Protein AF-A0A7C3QST6-F1 (afdb_monomer)

pLDDT: mean 89.55, std 17.47, range [32.0, 98.81]

Mean predicted aligned error: 5.81 Å

Secondary structure (DSSP, 8-state):
--HHHHHHHHHTSSSTT--PPPPHHHHHHHTTSSEEEEE--SHHHHHHHHHHHHTT--EEEE-S-HHHHHHHHTT----SSHHHHHHHHHHHHTTSEEEES-TTTTTTTEEEEEE----EE-TTT--EE-HHHHHHHHHHHHH--TT-EEEE-S---TTIIIIIIHHHHHHHH-PPBTTTBEEEE------TT-HHHHHHT-

Radius of gyration: 16.18 Å; Cα contacts (8 Å, |Δi|>4): 354; chains: 1; bounding box: 37×34×42 Å

Solvent-accessible surface area (backbone atoms only — not comparable to full-atom values): 10978 Å² total; per-residue (Å²): 76,41,55,67,54,51,55,56,56,53,69,67,65,85,78,86,91,62,90,69,71,81,58,66,36,60,56,32,29,77,71,66,76,26,20,38,32,36,38,22,71,47,73,67,30,42,38,52,48,15,50,41,40,75,72,72,34,43,38,35,39,24,30,84,50,58,68,58,41,48,25,55,76,70,69,66,62,83,56,96,40,63,72,40,41,52,35,45,50,50,21,51,70,74,63,36,32,49,69,34,59,58,63,55,83,54,32,89,52,25,31,33,39,38,36,38,41,72,56,51,68,42,85,86,82,67,48,69,48,51,64,56,50,51,57,50,27,45,34,45,11,72,41,58,50,77,56,24,32,39,33,39,29,36,71,68,66,89,56,42,63,72,74,51,44,42,57,38,28,27,70,54,47,73,47,48,76,78,77,38,24,44,72,47,78,56,60,72,82,62,54,95,82,43,38,58,56,44,50,62,54,71

Foldseek 3Di:
DALVVLQLVQVVPDDDPDNDDRQPLVVCQLVQVAAEEEEACPQQSLLVVLLCLVSVGQYEYEYLPPVVLVCLLVLNDDALEPSSSVSSNVCNVVVSYHYDNQLQPRLVRHLEYEYADEWDADPVVRDIDCPSVLVNLLSNLQSPFFSREYEYQYDDDPPCQPPPNQVSNCVNNVDHDPPRYDYYYRHQDADRHCSNVSNGPD

Structure (mmCIF, N/CA/C/O backbone):
data_AF-A0A7C3QST6-F1
#
_entry.id   AF-A0A7C3QST6-F1
#
loop_
_atom_site.group_PDB
_atom_site.id
_atom_site.type_symbol
_atom_site.label_atom_id
_atom_site.label_alt_id
_atom_site.label_comp_id
_atom_site.label_asym_id
_atom_site.label_entity_id
_atom_site.label_seq_id
_atom_site.pdbx_PDB_ins_code
_atom_site.Cartn_x
_atom_site.Cartn_y
_atom_site.Cartn_z
_atom_site.occupancy
_atom_site.B_iso_or_equiv
_atom_site.auth_seq_id
_atom_site.auth_comp_id
_atom_site.auth_asym_id
_atom_site.auth_atom_id
_atom_site.pdbx_PDB_model_num
ATOM 1 N N . MET A 1 1 ? 3.332 -21.712 1.602 1.00 38.25 1 MET A N 1
ATOM 2 C CA . MET A 1 1 ? 1.925 -21.859 2.016 1.00 38.25 1 MET A CA 1
ATOM 3 C C . MET A 1 1 ? 1.187 -20.652 1.453 1.00 38.25 1 MET A C 1
ATOM 5 O O . MET A 1 1 ? 1.407 -19.576 1.961 1.00 38.25 1 MET A O 1
ATOM 9 N N . ASN A 1 2 ? 0.412 -20.782 0.364 1.00 35.84 2 ASN A N 1
ATOM 10 C CA . ASN A 1 2 ? 0.061 -19.630 -0.496 1.00 35.84 2 ASN A CA 1
ATOM 11 C C . ASN A 1 2 ? -0.524 -18.404 0.258 1.00 35.84 2 ASN A C 1
ATOM 13 O O . ASN A 1 2 ? -1.160 -18.557 1.298 1.00 35.84 2 ASN A O 1
ATOM 17 N N . TRP A 1 3 ? -0.380 -17.200 -0.306 1.00 43.16 3 TRP A N 1
ATOM 18 C CA . TRP A 1 3 ? -0.923 -15.928 0.215 1.00 43.16 3 TRP A CA 1
ATOM 19 C C . TRP A 1 3 ? -2.391 -15.994 0.689 1.00 43.16 3 TRP A C 1
ATOM 21 O O . TRP A 1 3 ? -2.764 -15.407 1.704 1.00 43.16 3 TRP A O 1
ATOM 31 N N . MET A 1 4 ? -3.216 -16.798 0.012 1.00 40.28 4 MET A N 1
ATOM 32 C CA . MET A 1 4 ? -4.597 -17.085 0.410 1.00 40.28 4 MET A CA 1
ATOM 33 C C . MET A 1 4 ? -4.642 -17.713 1.810 1.00 40.28 4 MET A C 1
ATOM 35 O O . MET A 1 4 ? -5.404 -17.273 2.655 1.00 40.28 4 MET A O 1
ATOM 39 N N . THR A 1 5 ? -3.759 -18.666 2.102 1.00 45.28 5 THR A N 1
ATOM 40 C CA . THR A 1 5 ? -3.626 -19.315 3.414 1.00 45.28 5 THR A CA 1
ATOM 41 C C . THR A 1 5 ? -3.181 -18.336 4.503 1.00 45.28 5 THR A C 1
ATOM 43 O O . THR A 1 5 ? -3.612 -18.480 5.641 1.00 45.28 5 THR A O 1
ATOM 46 N N . ARG A 1 6 ? -2.378 -17.312 4.180 1.00 52.16 6 ARG A N 1
ATOM 47 C CA . ARG A 1 6 ? -1.983 -16.267 5.142 1.00 52.16 6 ARG A CA 1
ATOM 48 C C . ARG A 1 6 ? -3.143 -15.340 5.497 1.00 52.16 6 ARG A C 1
ATOM 50 O O . ARG A 1 6 ? -3.390 -15.148 6.681 1.00 52.16 6 ARG A O 1
ATOM 57 N N . ILE A 1 7 ? -3.914 -14.866 4.515 1.00 47.53 7 ILE A N 1
ATOM 58 C CA . ILE A 1 7 ? -5.158 -14.119 4.784 1.00 47.53 7 ILE A CA 1
ATOM 59 C C . ILE A 1 7 ? -6.161 -14.996 5.546 1.00 47.53 7 ILE A C 1
ATOM 61 O O . ILE A 1 7 ? -6.730 -14.555 6.540 1.00 47.53 7 ILE A O 1
ATOM 65 N N . TYR A 1 8 ? -6.328 -16.258 5.141 1.00 39.12 8 TYR A N 1
ATOM 66 C CA . TYR A 1 8 ? -7.192 -17.222 5.829 1.00 39.12 8 TYR A CA 1
ATOM 67 C C . TYR A 1 8 ? -6.757 -17.473 7.284 1.00 39.12 8 TYR A C 1
ATOM 69 O O . TYR A 1 8 ? -7.600 -17.483 8.174 1.00 39.12 8 TYR A O 1
ATOM 77 N N . MET A 1 9 ? -5.460 -17.657 7.556 1.00 37.12 9 MET A N 1
ATOM 78 C CA . MET A 1 9 ? -4.950 -17.884 8.915 1.00 37.12 9 MET A CA 1
ATOM 79 C C . MET A 1 9 ? -4.995 -16.622 9.783 1.00 37.12 9 MET A C 1
ATOM 81 O O . MET A 1 9 ? -5.170 -16.732 10.997 1.00 37.12 9 MET A O 1
ATOM 85 N N . PHE A 1 10 ? -4.856 -15.433 9.189 1.00 42.09 10 PHE A N 1
ATOM 86 C CA . PHE A 1 10 ? -4.877 -14.178 9.940 1.00 42.09 10 PHE A CA 1
ATOM 87 C C . PHE A 1 10 ? -6.298 -13.761 10.325 1.00 42.09 10 PHE A C 1
ATOM 89 O O . PHE A 1 10 ? -6.529 -13.359 11.462 1.00 42.09 10 PHE A O 1
ATOM 96 N N . VAL A 1 11 ? -7.279 -13.982 9.442 1.00 36.78 11 VAL A N 1
ATOM 97 C CA . VAL A 1 11 ? -8.704 -13.827 9.777 1.00 36.78 11 VAL A CA 1
ATOM 98 C C . VAL A 1 11 ? -9.119 -14.796 10.901 1.00 36.78 11 VAL A C 1
ATOM 100 O O . VAL A 1 11 ? -10.007 -14.484 11.680 1.00 36.78 11 VAL A O 1
ATOM 103 N N . MET A 1 12 ? -8.444 -15.937 11.084 1.00 32.00 12 MET A N 1
ATOM 104 C CA . MET A 1 12 ? -8.765 -16.882 12.167 1.00 32.00 12 MET A CA 1
ATOM 105 C C . MET A 1 12 ? -8.295 -16.469 13.572 1.00 32.00 12 MET A C 1
ATOM 107 O O . MET A 1 12 ? -8.697 -17.117 14.542 1.00 32.00 12 MET A O 1
ATOM 111 N N . THR A 1 13 ? -7.476 -15.424 13.732 1.00 34.22 13 THR A N 1
ATOM 112 C CA . THR A 1 13 ? -6.887 -15.109 15.042 1.00 34.22 13 THR A CA 1
ATOM 113 C C 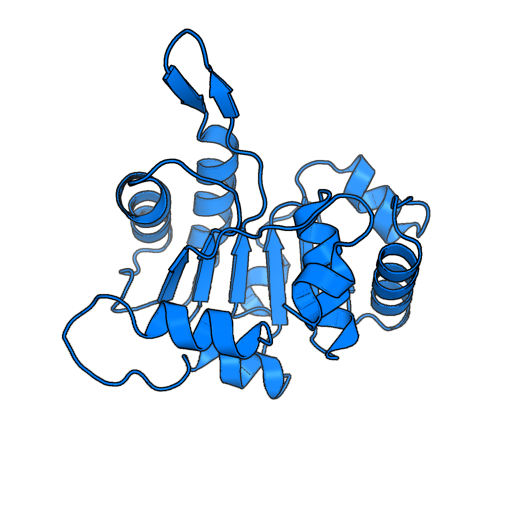. THR A 1 13 ? -7.410 -13.782 15.599 1.00 34.22 13 THR A C 1
ATOM 115 O O . THR A 1 13 ? -6.893 -12.720 15.280 1.00 34.22 13 THR A O 1
ATOM 118 N N . LEU A 1 14 ? -8.384 -13.918 16.515 1.00 39.66 14 LEU A N 1
ATOM 119 C CA . LEU A 1 14 ? -8.848 -12.958 17.536 1.00 39.66 14 LEU A CA 1
ATOM 120 C C . LEU A 1 14 ? -9.900 -11.905 17.141 1.00 39.66 14 LEU A C 1
ATOM 122 O O . LEU A 1 14 ? -9.601 -10.725 17.196 1.00 39.66 14 LEU A O 1
ATOM 126 N N . VAL A 1 15 ? -11.160 -12.329 16.952 1.00 33.88 15 VAL A N 1
ATOM 127 C CA . VAL A 1 15 ? -12.335 -11.801 17.694 1.00 33.88 15 VAL A CA 1
ATOM 128 C C . VAL A 1 15 ? -13.390 -12.932 17.797 1.00 33.88 15 VAL A C 1
ATOM 130 O O . VAL A 1 15 ? -13.898 -13.425 16.797 1.00 33.88 15 VAL A O 1
ATOM 133 N N . SER A 1 16 ? -13.714 -13.379 19.017 1.00 33.09 16 SER A N 1
ATOM 134 C CA . SER A 1 16 ? -14.968 -14.092 19.371 1.00 33.09 16 SER A CA 1
ATOM 135 C C . SER A 1 16 ? -15.245 -15.544 18.913 1.00 33.09 16 SER A C 1
ATOM 137 O O . SER A 1 16 ? -16.398 -15.976 18.938 1.00 33.09 16 SER A O 1
ATOM 139 N N . GLY A 1 17 ? -14.236 -16.362 18.596 1.00 33.12 17 GLY A N 1
ATOM 140 C CA . GLY A 1 17 ? -14.402 -17.832 18.598 1.00 33.12 17 GLY A CA 1
ATOM 141 C C . GLY A 1 17 ? -15.373 -18.415 17.557 1.00 33.12 17 GLY A C 1
ATOM 142 O O . GLY A 1 17 ? -15.848 -19.535 17.729 1.00 33.12 17 GLY A O 1
ATOM 143 N N . HIS A 1 18 ? -15.654 -17.683 16.480 1.00 36.41 18 HIS A N 1
ATOM 144 C CA . HIS A 1 18 ? -16.390 -18.190 15.324 1.00 36.41 18 HIS A CA 1
ATOM 145 C C . HIS A 1 18 ? -15.418 -18.484 14.179 1.00 36.41 18 HIS A C 1
ATOM 147 O O . HIS A 1 18 ? -14.496 -17.714 13.919 1.00 36.41 18 HIS A O 1
ATOM 153 N N . VAL A 1 19 ? -15.628 -19.605 13.484 1.00 39.59 19 VAL A N 1
ATOM 154 C CA . VAL A 1 19 ? -14.953 -19.896 12.213 1.00 39.59 19 VAL A CA 1
ATOM 155 C C . VAL A 1 19 ? -15.406 -18.832 11.215 1.00 39.59 19 VAL A C 1
ATOM 157 O O . VAL A 1 19 ? -16.530 -18.893 10.723 1.00 39.59 19 VAL A O 1
ATOM 160 N N . MET A 1 20 ? -14.570 -17.826 10.956 1.00 47.84 20 MET A N 1
ATOM 161 C CA . MET A 1 20 ? -14.874 -16.824 9.940 1.00 47.84 20 MET A CA 1
ATOM 162 C C . MET A 1 20 ? -14.700 -17.433 8.547 1.00 47.84 20 MET A C 1
ATOM 164 O O . MET A 1 20 ? -13.661 -18.006 8.215 1.00 47.84 20 MET A O 1
ATOM 168 N N . SER A 1 21 ? -15.744 -17.312 7.730 1.00 67.00 21 SER A N 1
ATOM 169 C CA . SER A 1 21 ? -15.656 -17.460 6.282 1.00 67.00 21 SER A CA 1
ATOM 170 C C . SER A 1 21 ? -14.704 -16.411 5.702 1.00 67.00 21 SER A C 1
ATOM 172 O O . SER A 1 21 ? -14.434 -15.387 6.327 1.00 67.00 21 SER A O 1
ATOM 174 N N . VAL A 1 22 ? -14.202 -16.651 4.489 1.00 71.19 22 VAL A N 1
ATOM 175 C CA . VAL A 1 22 ? -13.431 -15.645 3.742 1.00 71.19 22 VAL A CA 1
ATOM 176 C C . VAL A 1 22 ? -14.209 -14.331 3.708 1.00 71.19 22 VAL A C 1
ATOM 178 O O . VAL A 1 22 ? -15.385 -14.380 3.341 1.00 71.19 22 VAL A O 1
ATOM 181 N N . PRO A 1 23 ? -13.592 -13.182 4.042 1.00 80.62 23 PRO A N 1
ATOM 182 C CA . PRO A 1 23 ? -14.268 -11.899 3.933 1.00 80.62 23 PRO A CA 1
ATOM 183 C C . PRO A 1 23 ? -14.798 -11.674 2.513 1.00 80.62 23 PRO A C 1
ATOM 185 O O . PRO A 1 23 ? -14.066 -11.840 1.532 1.00 80.62 23 PRO A O 1
ATOM 188 N N . ASP A 1 24 ? -16.052 -11.245 2.404 1.00 89.00 24 ASP A N 1
ATOM 189 C CA . ASP A 1 24 ? -16.721 -10.910 1.144 1.00 89.00 24 ASP A CA 1
ATOM 190 C C . ASP A 1 24 ? -15.882 -10.066 0.162 1.00 89.00 24 ASP A C 1
ATOM 192 O O . ASP A 1 24 ? -15.861 -10.413 -1.027 1.00 89.00 24 ASP A O 1
ATOM 196 N N . PRO A 1 25 ? -15.147 -9.007 0.578 1.00 91.81 25 PRO A N 1
ATOM 197 C CA . PRO A 1 25 ? -14.318 -8.237 -0.352 1.00 91.81 25 PRO A CA 1
ATOM 198 C C . PRO A 1 25 ? -13.241 -9.080 -1.047 1.00 91.81 25 PRO A C 1
ATOM 200 O O . PRO A 1 25 ? -12.965 -8.872 -2.228 1.00 91.81 25 PRO A O 1
ATOM 203 N N . VAL A 1 26 ? -12.677 -10.086 -0.373 1.00 91.19 26 VAL A N 1
ATOM 204 C CA . VAL A 1 26 ? -11.678 -10.981 -0.979 1.00 91.19 26 VAL A CA 1
ATOM 205 C C . VAL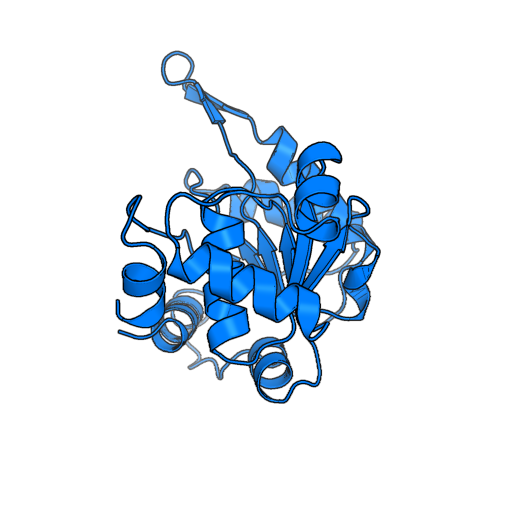 A 1 26 ? -12.322 -11.818 -2.085 1.00 91.19 26 VAL A C 1
ATOM 207 O O . VAL A 1 26 ? -11.771 -11.928 -3.180 1.00 91.19 26 VAL A O 1
ATOM 210 N N . ILE A 1 27 ? -13.523 -12.353 -1.849 1.00 91.94 27 ILE A N 1
ATOM 211 C CA . ILE A 1 27 ? -14.270 -13.120 -2.858 1.00 91.94 27 ILE A CA 1
ATOM 212 C C . ILE A 1 27 ? -14.577 -12.242 -4.082 1.00 91.94 27 ILE A C 1
ATOM 214 O O . ILE A 1 27 ? -14.390 -12.686 -5.218 1.00 91.94 27 ILE A O 1
ATOM 218 N N . LYS A 1 28 ? -15.006 -10.991 -3.866 1.00 93.81 28 LYS A N 1
ATOM 219 C CA . LYS A 1 28 ? -15.303 -10.026 -4.939 1.00 93.81 28 LYS A CA 1
ATOM 220 C C . LYS A 1 28 ? -14.082 -9.722 -5.807 1.00 93.81 28 LYS A C 1
ATOM 222 O O . LYS A 1 28 ? -14.217 -9.669 -7.031 1.00 93.81 28 LYS A O 1
ATOM 227 N N . VAL A 1 29 ? -12.895 -9.587 -5.206 1.00 94.88 29 VAL A N 1
ATOM 228 C CA . VAL A 1 29 ? -11.636 -9.400 -5.948 1.00 94.88 29 VAL A CA 1
ATOM 229 C C . VAL A 1 29 ? -11.367 -10.573 -6.893 1.00 94.88 29 VAL A C 1
ATOM 231 O O . VAL A 1 29 ? -11.103 -10.360 -8.075 1.00 94.88 29 VAL A O 1
ATOM 234 N N . PHE A 1 30 ? -11.495 -11.816 -6.419 1.00 91.38 30 PHE A N 1
ATOM 235 C CA . PHE A 1 30 ? -11.252 -13.003 -7.253 1.00 91.38 30 PHE A CA 1
ATOM 236 C C . PHE A 1 30 ? -12.311 -13.226 -8.339 1.00 91.38 30 PHE A C 1
ATOM 238 O O . PHE A 1 30 ? -12.008 -13.816 -9.375 1.00 91.38 30 PHE A O 1
ATOM 245 N N . LYS A 1 31 ? -13.539 -12.739 -8.136 1.00 93.31 31 LYS A N 1
ATOM 246 C CA . LYS A 1 31 ? -14.585 -12.720 -9.172 1.00 93.31 31 LYS A CA 1
ATOM 247 C C . LYS A 1 31 ? -14.423 -11.575 -10.180 1.00 93.31 31 LYS A C 1
ATOM 249 O O . LYS A 1 31 ? -15.154 -11.534 -11.165 1.00 93.31 31 LYS A O 1
ATOM 254 N N . GLY A 1 32 ? -13.490 -10.649 -9.946 1.00 91.69 32 GLY A N 1
ATOM 255 C CA . GLY A 1 32 ? -13.299 -9.459 -10.776 1.00 91.69 32 GLY A CA 1
ATOM 256 C C . GLY A 1 32 ? -14.379 -8.387 -10.594 1.00 91.69 32 GLY A C 1
ATOM 257 O O . GLY A 1 32 ? -14.480 -7.482 -11.420 1.00 91.69 32 GLY A O 1
ATOM 258 N N . GLU A 1 33 ? -15.180 -8.474 -9.528 1.00 95.12 33 GLU A N 1
ATOM 259 C CA . GLU A 1 33 ? -16.249 -7.518 -9.203 1.00 95.12 33 GLU A CA 1
ATOM 260 C C . GLU A 1 33 ? -15.693 -6.233 -8.562 1.00 95.12 33 GLU A C 1
ATOM 262 O O . GLU A 1 33 ? -16.309 -5.173 -8.654 1.00 95.12 33 GLU A O 1
ATOM 267 N N . CYS A 1 34 ? -14.516 -6.312 -7.932 1.00 95.12 34 CYS A N 1
ATOM 268 C CA . CYS A 1 34 ? -13.781 -5.170 -7.392 1.00 95.12 34 CYS A CA 1
ATOM 269 C C . CYS A 1 34 ? -12.260 -5.383 -7.559 1.00 95.12 34 CYS A C 1
ATOM 271 O O . CYS A 1 34 ? -11.804 -6.497 -7.814 1.00 95.12 34 CYS A O 1
ATOM 273 N N . GLY A 1 35 ? -11.465 -4.318 -7.444 1.00 97.94 35 GLY A N 1
ATOM 274 C CA . GLY A 1 35 ? -10.000 -4.384 -7.484 1.00 97.94 35 GLY A CA 1
ATOM 275 C C . GLY A 1 35 ? -9.316 -4.309 -6.116 1.00 97.94 35 GLY A C 1
ATOM 276 O O . GLY A 1 35 ? -9.955 -4.153 -5.073 1.00 97.94 35 GLY A O 1
ATOM 277 N N . VAL A 1 36 ? -7.985 -4.353 -6.159 1.00 98.69 36 VAL A N 1
ATOM 278 C CA . VAL A 1 36 ? -7.092 -4.077 -5.024 1.00 98.69 36 VAL A CA 1
ATOM 279 C C . VAL A 1 36 ? -6.462 -2.697 -5.211 1.00 98.69 36 VAL A C 1
ATOM 281 O O . VAL A 1 36 ? -5.977 -2.398 -6.299 1.00 98.69 36 VAL A O 1
ATOM 284 N N . LEU A 1 37 ? -6.452 -1.855 -4.179 1.00 98.75 37 LEU A N 1
ATOM 285 C CA . LEU A 1 37 ? -5.826 -0.530 -4.193 1.00 98.75 37 LEU A CA 1
ATOM 286 C C . LEU A 1 37 ? -4.627 -0.507 -3.246 1.00 98.75 37 LEU A C 1
ATOM 288 O O . LEU A 1 37 ? -4.793 -0.617 -2.035 1.00 98.75 37 LEU A O 1
ATOM 292 N N . VAL A 1 38 ? -3.427 -0.370 -3.803 1.00 98.81 38 VAL A N 1
ATOM 293 C CA . VAL A 1 38 ? -2.156 -0.379 -3.070 1.00 98.81 38 VAL A CA 1
ATOM 294 C C . VAL A 1 38 ? -1.676 1.054 -2.840 1.00 98.81 38 VAL A C 1
ATOM 296 O O . VAL A 1 38 ? -1.405 1.784 -3.794 1.00 98.81 38 VAL A O 1
ATOM 299 N N . TYR A 1 39 ? -1.536 1.447 -1.576 1.00 98.69 39 TYR A N 1
ATOM 300 C CA . TYR A 1 39 ? -1.011 2.738 -1.141 1.00 98.69 39 TYR A CA 1
ATOM 301 C C . TYR A 1 39 ? 0.473 2.618 -0.776 1.00 98.69 39 TYR A C 1
ATOM 303 O O . TYR A 1 39 ? 0.836 2.040 0.248 1.00 98.69 39 TYR A O 1
ATOM 311 N N . GLY A 1 40 ? 1.328 3.217 -1.603 1.00 98.12 40 GLY A N 1
ATOM 312 C CA . GLY A 1 40 ? 2.785 3.198 -1.494 1.00 98.12 40 GLY A CA 1
ATOM 313 C C . GLY A 1 40 ? 3.418 2.264 -2.522 1.00 98.12 40 GLY A C 1
ATOM 314 O O . GLY A 1 40 ? 3.578 1.074 -2.275 1.00 98.12 40 GLY A O 1
ATOM 315 N N . LEU A 1 41 ? 3.873 2.809 -3.651 1.00 97.81 41 LEU A N 1
ATOM 316 C CA . LEU A 1 41 ? 4.481 2.070 -4.767 1.00 97.81 41 LEU A CA 1
ATOM 317 C C . LEU A 1 41 ? 6.009 2.014 -4.628 1.00 97.81 41 LEU A C 1
ATOM 319 O O . LEU A 1 41 ? 6.769 2.337 -5.542 1.00 97.81 41 LEU A O 1
ATOM 323 N N . GLY A 1 42 ? 6.458 1.659 -3.422 1.00 95.56 42 GLY A N 1
ATOM 324 C CA . GLY A 1 42 ? 7.851 1.332 -3.130 1.00 95.56 42 GLY A CA 1
ATOM 325 C C . GLY A 1 42 ? 8.184 -0.116 -3.490 1.00 95.56 42 GLY A C 1
ATOM 326 O O . GLY A 1 42 ? 7.479 -0.758 -4.263 1.00 95.56 42 GLY A O 1
ATOM 327 N N . TYR A 1 43 ? 9.247 -0.646 -2.885 1.00 95.88 43 TYR A N 1
ATOM 328 C CA . TYR A 1 43 ? 9.683 -2.024 -3.117 1.00 95.88 43 TYR A CA 1
ATOM 329 C C . TYR A 1 43 ? 8.576 -3.054 -2.812 1.00 95.88 43 TYR A C 1
ATOM 331 O O . TYR A 1 43 ? 8.156 -3.784 -3.704 1.00 95.88 43 TYR A O 1
ATOM 339 N N . VAL A 1 44 ? 8.041 -3.045 -1.584 1.00 96.19 44 VAL A N 1
ATOM 340 C CA . VAL A 1 44 ? 6.986 -3.983 -1.150 1.00 96.19 44 VAL A CA 1
ATOM 341 C C . VAL A 1 44 ? 5.699 -3.798 -1.955 1.00 96.19 44 VAL A C 1
ATOM 343 O O . VAL A 1 44 ? 5.150 -4.767 -2.470 1.00 96.19 44 VAL A O 1
ATOM 346 N N . GLY A 1 45 ? 5.239 -2.555 -2.124 1.00 97.69 45 GLY A N 1
ATOM 347 C CA . GLY A 1 45 ? 3.994 -2.282 -2.843 1.00 97.69 45 GLY A CA 1
ATOM 348 C C . GLY A 1 45 ? 4.030 -2.703 -4.312 1.00 97.69 45 GLY A C 1
ATOM 349 O O . GLY A 1 45 ? 3.049 -3.252 -4.811 1.00 97.69 45 GLY A O 1
ATOM 350 N N . LEU A 1 46 ? 5.158 -2.509 -5.010 1.00 97.94 46 LEU A N 1
ATOM 351 C CA . LEU A 1 46 ? 5.311 -2.980 -6.391 1.00 97.94 46 LEU A CA 1
ATOM 352 C C . LEU A 1 46 ? 5.445 -4.506 -6.478 1.00 97.94 46 LEU A C 1
ATOM 354 O O . LEU A 1 46 ? 4.889 -5.093 -7.405 1.00 97.94 46 LEU A O 1
ATOM 358 N N . ALA A 1 47 ? 6.105 -5.155 -5.514 1.00 97.56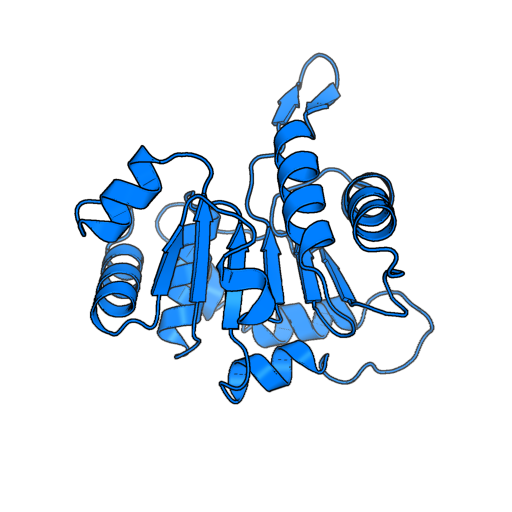 47 ALA A N 1
ATOM 359 C CA . ALA A 1 47 ? 6.168 -6.616 -5.449 1.00 97.56 47 ALA A CA 1
ATOM 360 C C . ALA A 1 47 ? 4.776 -7.245 -5.240 1.00 97.56 47 ALA A C 1
ATOM 362 O O . ALA A 1 47 ? 4.383 -8.135 -5.996 1.00 97.56 47 ALA A O 1
ATOM 363 N N . LEU A 1 48 ? 3.983 -6.724 -4.294 1.00 97.62 48 LEU A N 1
ATOM 364 C CA . LEU A 1 48 ? 2.590 -7.147 -4.089 1.00 97.62 48 LEU A CA 1
ATOM 365 C C . LEU A 1 48 ? 1.724 -6.861 -5.320 1.00 97.62 48 LEU A C 1
ATOM 367 O O . LEU A 1 48 ? 0.966 -7.723 -5.760 1.00 97.62 48 LEU A O 1
ATOM 371 N N . THR A 1 49 ? 1.879 -5.682 -5.930 1.00 98.38 49 THR A N 1
ATOM 372 C CA . THR A 1 49 ? 1.188 -5.328 -7.180 1.00 98.38 49 THR A CA 1
ATOM 373 C C . THR A 1 49 ? 1.479 -6.352 -8.277 1.00 98.38 49 THR A C 1
ATOM 375 O O . THR A 1 49 ? 0.552 -6.843 -8.919 1.00 98.38 49 THR A O 1
ATOM 378 N N . ALA A 1 50 ? 2.746 -6.727 -8.471 1.00 98.12 50 ALA A N 1
ATOM 379 C CA . ALA A 1 50 ? 3.132 -7.752 -9.434 1.00 98.12 50 ALA A CA 1
ATOM 380 C C . ALA A 1 50 ? 2.510 -9.119 -9.114 1.00 98.12 50 ALA A C 1
ATOM 382 O O . ALA A 1 50 ? 1.995 -9.770 -10.026 1.00 98.12 50 ALA A O 1
ATOM 383 N N . ALA A 1 51 ? 2.506 -9.539 -7.846 1.00 97.19 51 ALA A N 1
ATOM 384 C CA . ALA A 1 51 ? 1.889 -10.796 -7.425 1.00 97.19 51 ALA A CA 1
ATOM 385 C C . ALA A 1 51 ? 0.377 -10.815 -7.722 1.00 97.19 51 ALA A C 1
ATOM 387 O O . ALA A 1 51 ? -0.133 -11.769 -8.313 1.00 97.19 51 ALA A O 1
ATOM 388 N N . TYR A 1 52 ? -0.342 -9.734 -7.406 1.00 97.69 52 TYR A N 1
ATOM 389 C CA . TYR A 1 52 ? -1.771 -9.601 -7.709 1.00 97.69 52 TYR A CA 1
ATOM 390 C C . TYR A 1 52 ? -2.054 -9.652 -9.213 1.00 97.69 52 TYR A C 1
ATOM 392 O O . TYR A 1 52 ? -2.933 -10.398 -9.652 1.00 97.69 52 TYR A O 1
ATOM 400 N N . LEU A 1 53 ? -1.268 -8.936 -10.020 1.00 97.94 53 LEU A N 1
ATOM 401 C CA . LEU A 1 53 ? -1.392 -8.958 -11.479 1.00 97.94 53 LEU A CA 1
ATOM 402 C C . LEU A 1 53 ? -1.125 -10.355 -12.055 1.00 97.94 53 LEU A C 1
ATOM 404 O O . LEU A 1 53 ? -1.832 -10.804 -12.955 1.00 97.94 53 LEU A O 1
ATOM 408 N N . ARG A 1 54 ? -0.143 -11.087 -11.516 1.00 96.25 54 ARG A N 1
ATOM 409 C CA . ARG A 1 54 ? 0.161 -12.471 -11.923 1.00 96.25 54 ARG A CA 1
ATOM 410 C C . ARG A 1 54 ? -0.943 -13.463 -11.556 1.00 96.25 54 ARG A C 1
ATOM 412 O O . ARG A 1 54 ? -1.051 -14.504 -12.200 1.00 96.25 54 ARG A O 1
ATOM 419 N N . LYS A 1 55 ? -1.796 -13.130 -10.583 1.00 95.19 55 LYS A N 1
ATOM 420 C CA . LYS A 1 55 ? -3.034 -13.863 -10.267 1.00 95.19 55 LYS A CA 1
ATOM 421 C C . LYS A 1 55 ? -4.252 -13.398 -11.073 1.00 95.19 55 LYS A C 1
ATOM 423 O O . LYS A 1 55 ? -5.343 -13.909 -10.849 1.00 95.19 55 LYS A O 1
ATOM 428 N N . GLY A 1 56 ? -4.077 -12.472 -12.018 1.00 95.62 56 GLY A N 1
ATOM 429 C CA . GLY A 1 56 ? -5.152 -11.955 -12.868 1.00 95.62 56 GLY A CA 1
ATOM 430 C C . GLY A 1 56 ? -6.050 -10.926 -12.179 1.00 95.62 56 GLY A C 1
ATOM 431 O O . GLY A 1 56 ? -7.140 -10.642 -12.672 1.00 95.62 56 GLY A O 1
ATOM 432 N N . LEU A 1 57 ? -5.619 -10.369 -11.044 1.00 97.25 57 LEU A N 1
ATOM 433 C CA . LEU A 1 57 ? -6.401 -9.390 -10.295 1.00 97.25 57 LEU A CA 1
ATOM 434 C C . LEU A 1 57 ? -6.226 -7.991 -10.887 1.00 97.25 57 LEU A C 1
ATOM 436 O O . LEU A 1 57 ? -5.144 -7.616 -11.341 1.00 97.25 57 LEU A O 1
ATOM 440 N N . ARG A 1 58 ? -7.296 -7.192 -10.844 1.00 98.50 58 ARG A N 1
ATOM 441 C CA . ARG A 1 58 ? -7.238 -5.771 -11.198 1.00 98.50 58 ARG A CA 1
ATOM 442 C C . ARG A 1 58 ? -6.646 -4.982 -10.034 1.00 98.50 58 ARG A C 1
ATOM 444 O O . ARG A 1 58 ? -7.166 -5.048 -8.919 1.00 98.50 58 ARG A O 1
ATOM 451 N N . VAL A 1 59 ? -5.597 -4.215 -10.307 1.00 98.75 59 VAL A N 1
ATOM 452 C CA . VAL A 1 59 ? -4.854 -3.456 -9.301 1.00 98.75 59 VAL A CA 1
ATOM 453 C C . VAL A 1 59 ? -4.873 -1.969 -9.627 1.00 98.75 59 VAL A C 1
ATOM 455 O O . VAL A 1 59 ? -4.790 -1.537 -10.776 1.00 98.75 59 VAL A O 1
ATOM 458 N N . TYR A 1 60 ? -4.960 -1.171 -8.581 1.00 98.75 60 TYR A N 1
ATOM 459 C CA . TYR A 1 60 ? -4.825 0.268 -8.611 1.00 98.75 60 TYR A CA 1
ATOM 460 C C . TYR A 1 60 ? -3.697 0.656 -7.659 1.00 98.75 60 TYR A C 1
ATOM 462 O O . TYR A 1 60 ? -3.564 0.072 -6.586 1.00 98.75 60 TYR A O 1
ATOM 470 N N . GLY A 1 61 ? -2.867 1.615 -8.047 1.00 98.50 61 GLY A N 1
ATOM 471 C CA . GLY A 1 61 ? -1.718 2.049 -7.262 1.00 98.50 61 GLY A CA 1
ATOM 472 C C . GLY A 1 61 ? -1.777 3.532 -6.935 1.00 98.50 61 GLY A C 1
ATOM 473 O O . GLY A 1 61 ? -2.085 4.347 -7.802 1.00 98.50 61 GLY A O 1
ATOM 474 N N . VAL A 1 62 ? -1.433 3.887 -5.702 1.00 98.69 62 VAL A N 1
ATOM 475 C CA . VAL A 1 62 ? -1.325 5.274 -5.242 1.00 98.69 62 VAL A CA 1
ATOM 476 C C . VAL A 1 62 ? 0.063 5.496 -4.661 1.00 98.69 62 VAL A C 1
ATOM 478 O O . VAL A 1 62 ? 0.507 4.744 -3.796 1.00 98.69 62 VAL A O 1
ATOM 481 N N . ASP A 1 63 ? 0.750 6.550 -5.089 1.00 98.38 63 ASP A N 1
ATOM 482 C CA . ASP A 1 63 ? 1.970 7.028 -4.430 1.00 98.38 63 ASP A CA 1
ATOM 483 C C . ASP A 1 63 ? 2.014 8.555 -4.479 1.00 98.38 63 ASP A C 1
ATOM 485 O O . ASP A 1 63 ? 1.770 9.152 -5.525 1.00 98.38 63 ASP A O 1
ATOM 489 N N . LYS A 1 64 ? 2.361 9.203 -3.360 1.00 96.19 64 LYS A N 1
ATOM 490 C CA . LYS A 1 64 ? 2.467 10.670 -3.308 1.00 96.19 64 LYS A CA 1
ATOM 491 C C . LYS A 1 64 ? 3.615 11.222 -4.156 1.00 96.19 64 LYS A C 1
ATOM 493 O O . LYS A 1 64 ? 3.640 12.406 -4.478 1.00 96.19 64 LYS A O 1
ATOM 498 N N . ASN A 1 65 ? 4.589 10.383 -4.511 1.00 97.06 65 ASN A N 1
ATOM 499 C CA . ASN A 1 65 ? 5.697 10.781 -5.360 1.00 97.06 65 ASN A CA 1
ATOM 500 C C . ASN A 1 65 ? 5.278 10.761 -6.839 1.00 97.06 65 ASN A C 1
ATOM 502 O O . ASN A 1 65 ? 5.308 9.720 -7.503 1.00 97.06 65 ASN A O 1
ATOM 506 N N . SER A 1 66 ? 4.969 11.944 -7.371 1.00 97.44 66 SER A N 1
ATOM 507 C CA . SER A 1 66 ? 4.597 12.138 -8.775 1.00 97.44 66 SER A CA 1
ATOM 508 C C . SER A 1 66 ? 5.662 11.648 -9.760 1.00 97.44 66 SER A C 1
ATOM 510 O O . SER A 1 66 ? 5.312 11.156 -10.828 1.00 97.44 66 SER A O 1
ATOM 512 N N . HIS A 1 67 ? 6.954 11.687 -9.415 1.00 97.19 67 HIS A N 1
ATOM 513 C CA . HIS A 1 67 ? 8.004 11.141 -10.279 1.00 97.19 67 HIS A CA 1
ATOM 514 C C . HIS A 1 67 ? 7.894 9.621 -10.429 1.00 97.19 67 HIS A C 1
ATOM 516 O O . HIS A 1 67 ? 8.090 9.115 -11.533 1.00 97.19 67 HIS A O 1
ATOM 522 N N . LYS A 1 68 ? 7.545 8.890 -9.359 1.00 96.44 68 LYS A N 1
ATOM 523 C CA . LYS A 1 68 ? 7.316 7.437 -9.445 1.00 96.44 68 LYS A CA 1
ATOM 524 C C . LYS A 1 68 ? 6.087 7.123 -10.287 1.00 96.44 68 LYS A C 1
ATOM 526 O O . LYS A 1 68 ? 6.165 6.278 -11.172 1.00 96.44 68 LYS A O 1
ATOM 531 N N . VAL A 1 69 ? 4.977 7.819 -10.029 1.00 97.94 69 VAL A N 1
ATOM 532 C CA . VAL A 1 69 ? 3.727 7.646 -10.786 1.00 97.94 69 VAL A CA 1
ATOM 533 C C . VAL A 1 69 ? 3.966 7.936 -12.267 1.00 97.94 69 VAL A C 1
ATOM 535 O O . VAL A 1 69 ? 3.595 7.129 -13.113 1.00 97.94 69 VAL A O 1
ATOM 538 N N . ASN A 1 70 ? 4.674 9.022 -12.587 1.00 97.69 70 ASN A N 1
ATOM 539 C CA . ASN A 1 70 ? 5.041 9.353 -13.959 1.00 97.69 70 ASN A CA 1
ATOM 540 C C . ASN A 1 70 ? 5.926 8.276 -14.588 1.00 97.69 70 ASN A 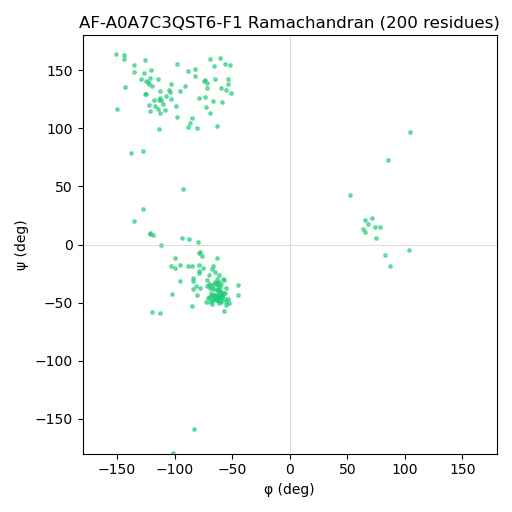C 1
ATOM 542 O O . ASN A 1 70 ? 5.618 7.848 -15.691 1.00 97.69 70 ASN A O 1
ATOM 546 N N . ALA A 1 71 ? 6.961 7.792 -13.892 1.00 97.12 71 ALA A N 1
ATOM 547 C CA . ALA A 1 71 ? 7.839 6.739 -14.405 1.00 97.12 71 ALA A CA 1
ATOM 548 C C . ALA A 1 71 ? 7.101 5.414 -14.665 1.00 97.12 71 ALA A C 1
ATOM 550 O O . ALA A 1 71 ? 7.419 4.709 -15.622 1.00 97.12 71 ALA A O 1
ATOM 551 N N . LEU A 1 72 ? 6.114 5.068 -13.834 1.00 97.12 72 LEU A N 1
ATOM 552 C CA . LEU A 1 72 ? 5.245 3.912 -14.057 1.00 97.12 72 LEU A CA 1
ATOM 553 C C . LEU A 1 72 ? 4.362 4.140 -15.291 1.00 97.12 72 LEU A C 1
ATOM 555 O O . LEU A 1 72 ? 4.382 3.331 -16.215 1.00 97.12 72 LEU A O 1
ATOM 559 N N . THR A 1 73 ? 3.665 5.274 -15.364 1.00 94.06 73 THR A N 1
ATOM 560 C CA . THR A 1 73 ? 2.770 5.613 -16.483 1.00 94.06 73 THR A CA 1
ATOM 561 C C . THR A 1 73 ? 3.508 5.727 -17.822 1.00 94.06 73 THR A C 1
ATOM 563 O O . THR A 1 73 ? 3.012 5.247 -18.841 1.00 94.06 73 THR A O 1
ATOM 566 N N . SER A 1 74 ? 4.716 6.302 -17.840 1.00 94.38 74 SER A N 1
ATOM 567 C CA . SER A 1 74 ? 5.580 6.390 -19.029 1.00 94.38 74 SER A CA 1
ATOM 568 C C . SER A 1 74 ? 6.345 5.103 -19.324 1.00 94.38 74 SER A C 1
ATOM 570 O O . SER A 1 74 ? 7.141 5.065 -20.260 1.00 94.38 74 SER A O 1
ATOM 572 N N . ARG A 1 75 ? 6.122 4.058 -18.525 1.00 91.38 75 ARG A N 1
ATOM 573 C CA . ARG A 1 75 ? 6.785 2.762 -18.621 1.00 91.38 75 ARG A CA 1
ATOM 574 C C . ARG A 1 75 ? 8.321 2.851 -18.644 1.00 91.38 75 ARG A C 1
ATOM 576 O O . ARG A 1 75 ? 8.983 2.177 -19.425 1.00 91.38 75 ARG A O 1
ATOM 583 N N . SER A 1 76 ? 8.886 3.705 -17.797 1.00 92.62 76 SER A N 1
ATOM 584 C CA . SER A 1 76 ? 10.332 3.935 -17.685 1.00 92.62 76 SER A CA 1
ATOM 585 C C . SER A 1 76 ? 10.885 3.660 -16.286 1.00 92.62 76 SER A C 1
ATOM 587 O O . SER A 1 76 ? 12.031 4.013 -15.996 1.00 92.62 76 SER A O 1
ATOM 589 N N . PHE A 1 77 ? 10.078 3.086 -15.391 1.00 92.81 77 PHE A N 1
ATOM 590 C CA . PHE A 1 77 ? 10.538 2.692 -14.065 1.00 92.81 77 PHE A CA 1
ATOM 591 C C . PHE A 1 77 ? 11.501 1.499 -14.157 1.00 92.81 77 PHE A C 1
ATOM 593 O O . PHE A 1 77 ? 11.545 0.769 -15.145 1.00 92.81 77 PHE A O 1
ATOM 600 N N . LYS A 1 78 ? 12.308 1.307 -13.119 1.00 91.12 78 LYS A N 1
ATOM 601 C CA . LYS A 1 78 ? 13.152 0.121 -12.998 1.00 91.12 78 LYS A CA 1
ATOM 602 C C . LYS A 1 78 ? 12.867 -0.552 -11.679 1.00 91.12 78 LYS A C 1
ATOM 604 O O . LYS A 1 78 ? 12.716 0.131 -10.665 1.00 91.12 78 LYS A O 1
ATOM 609 N N . PHE A 1 79 ? 12.843 -1.874 -11.699 1.00 94.94 79 PHE A N 1
ATOM 610 C CA . PHE A 1 79 ? 12.790 -2.678 -10.489 1.00 94.94 79 PHE A CA 1
ATOM 611 C C . PHE A 1 79 ? 14.003 -3.603 -10.426 1.00 94.94 79 PHE A C 1
ATOM 613 O O . PHE A 1 79 ? 14.559 -3.992 -11.452 1.00 94.94 79 PHE A O 1
ATOM 620 N N . VAL A 1 80 ? 14.447 -3.920 -9.210 1.00 94.69 80 VAL A N 1
ATOM 621 C CA . VAL A 1 80 ? 15.623 -4.779 -8.993 1.00 94.69 80 VAL A CA 1
ATOM 622 C C . VAL A 1 80 ? 15.401 -6.192 -9.543 1.00 94.69 80 VAL A C 1
ATOM 624 O O . VAL A 1 80 ? 16.317 -6.796 -10.092 1.00 94.69 80 VAL A O 1
ATOM 627 N N . GLU A 1 81 ? 14.166 -6.680 -9.470 1.00 95.88 81 GLU A N 1
ATOM 628 C CA . GLU A 1 81 ? 13.744 -7.984 -9.974 1.00 95.88 81 GLU A CA 1
ATOM 629 C C . GLU A 1 81 ? 12.987 -7.865 -11.302 1.00 95.88 81 GLU A C 1
ATOM 631 O O . GLU A 1 81 ? 11.979 -7.160 -11.410 1.00 95.88 81 GLU A O 1
ATOM 636 N N . LYS A 1 82 ? 13.459 -8.586 -12.325 1.00 95.62 82 LYS A N 1
ATOM 637 C CA . LYS A 1 82 ? 12.919 -8.495 -13.691 1.00 95.62 82 LYS A CA 1
ATOM 638 C C . LYS A 1 82 ? 11.512 -9.059 -13.843 1.00 95.62 82 LYS A C 1
ATOM 640 O O . LYS A 1 82 ? 10.696 -8.466 -14.533 1.00 95.62 82 LYS A O 1
ATOM 645 N N . ASN A 1 83 ? 11.200 -10.141 -13.146 1.00 95.75 83 ASN A N 1
ATOM 646 C CA . ASN A 1 83 ? 9.860 -10.730 -13.122 1.00 95.75 83 ASN A CA 1
ATOM 647 C C . ASN A 1 83 ? 8.797 -9.790 -12.506 1.00 95.75 83 ASN A C 1
ATOM 649 O O . ASN A 1 83 ? 7.650 -9.802 -12.956 1.00 95.75 83 ASN A O 1
ATOM 653 N N . VAL A 1 84 ? 9.158 -8.963 -11.515 1.00 97.31 84 VAL A N 1
ATOM 654 C CA . VAL A 1 84 ? 8.288 -7.903 -10.970 1.00 97.31 84 VAL A CA 1
ATOM 655 C C . VAL A 1 84 ? 8.094 -6.798 -12.003 1.00 97.31 84 VAL A C 1
ATOM 657 O O . VAL A 1 84 ? 6.962 -6.409 -12.289 1.00 97.31 84 VAL A O 1
ATOM 660 N N . GLU A 1 85 ? 9.196 -6.323 -12.588 1.00 96.88 85 GLU A N 1
ATOM 661 C CA . GLU A 1 85 ? 9.194 -5.284 -13.622 1.00 96.88 85 GLU A CA 1
ATOM 662 C C . GLU A 1 85 ? 8.290 -5.669 -14.809 1.00 96.88 85 GLU A C 1
ATOM 664 O O . GLU A 1 85 ? 7.398 -4.909 -15.186 1.00 96.88 85 GLU A O 1
ATOM 669 N N . GLU A 1 86 ? 8.454 -6.881 -15.340 1.00 96.81 86 GLU A N 1
ATOM 670 C CA . GLU A 1 86 ? 7.656 -7.431 -16.441 1.00 96.81 86 GLU A CA 1
ATOM 671 C C . GLU A 1 86 ? 6.165 -7.541 -16.096 1.00 96.81 86 GLU A C 1
ATOM 673 O O . GLU A 1 86 ? 5.313 -7.169 -16.905 1.00 96.81 86 GLU A O 1
ATOM 678 N N . ALA A 1 87 ? 5.829 -8.023 -14.894 1.00 97.81 87 ALA A N 1
ATOM 679 C CA . ALA A 1 87 ? 4.439 -8.161 -14.464 1.00 97.81 87 ALA A CA 1
ATOM 680 C C . ALA A 1 87 ? 3.731 -6.803 -14.356 1.00 97.81 87 ALA A C 1
ATOM 682 O O . ALA A 1 87 ? 2.597 -6.659 -14.818 1.00 97.81 87 ALA A O 1
ATOM 683 N N . VAL A 1 88 ? 4.406 -5.800 -13.788 1.00 98.31 88 VAL A N 1
ATOM 684 C CA . VAL A 1 88 ? 3.888 -4.430 -13.679 1.00 98.31 88 VAL A CA 1
ATOM 685 C C . VAL A 1 88 ? 3.746 -3.792 -15.062 1.00 98.31 88 VAL A C 1
ATOM 687 O O . VAL A 1 88 ? 2.708 -3.191 -15.341 1.00 98.31 88 VAL A O 1
ATOM 690 N N . TYR A 1 89 ? 4.731 -3.960 -15.954 1.00 97.31 89 TYR A N 1
ATOM 691 C CA . TYR A 1 89 ? 4.641 -3.448 -17.324 1.00 97.31 89 TYR A CA 1
ATOM 692 C C . TYR A 1 89 ? 3.461 -4.026 -18.088 1.00 97.31 89 TYR A C 1
ATOM 694 O O . TYR A 1 89 ? 2.669 -3.264 -18.648 1.00 97.31 89 TYR A O 1
ATOM 702 N N . ARG A 1 90 ? 3.307 -5.351 -18.056 1.00 97.44 90 ARG A N 1
ATOM 703 C CA . ARG A 1 90 ? 2.175 -6.027 -18.687 1.00 97.44 90 ARG A CA 1
ATOM 704 C C . ARG A 1 90 ? 0.849 -5.555 -18.092 1.00 97.44 90 ARG A C 1
ATOM 706 O O . ARG A 1 90 ? -0.069 -5.229 -18.834 1.00 97.44 90 ARG A O 1
ATOM 713 N N . GLY A 1 91 ? 0.768 -5.412 -16.766 1.00 98.12 91 GLY A N 1
ATOM 714 C CA . GLY A 1 91 ? -0.421 -4.875 -16.102 1.00 98.12 91 GLY A CA 1
ATOM 715 C C . GLY A 1 91 ? -0.803 -3.471 -16.585 1.00 98.12 91 GLY A C 1
ATOM 716 O O . GLY A 1 91 ? -1.982 -3.200 -16.813 1.00 98.12 91 GLY A O 1
ATOM 717 N N . LEU A 1 92 ? 0.177 -2.583 -16.781 1.00 98.00 92 LEU A N 1
ATOM 718 C CA . LEU A 1 92 ? -0.036 -1.232 -17.321 1.00 98.00 92 LEU A CA 1
ATOM 719 C C . LEU A 1 92 ? -0.424 -1.239 -18.805 1.00 98.00 92 LEU A C 1
ATOM 721 O O . LEU A 1 92 ? -1.141 -0.353 -19.264 1.00 98.00 92 LEU A O 1
ATOM 725 N N . GLU A 1 93 ? 0.093 -2.184 -19.586 1.00 96.75 93 GLU A N 1
ATOM 726 C CA . GLU A 1 93 ? -0.249 -2.355 -21.002 1.00 96.75 93 GLU A CA 1
ATOM 727 C C . GLU A 1 93 ? -1.682 -2.870 -21.180 1.00 96.75 93 GLU A C 1
ATOM 729 O O . GLU A 1 93 ? -2.455 -2.297 -21.944 1.00 96.75 93 GLU A O 1
ATOM 734 N N . GLU A 1 94 ? -2.071 -3.875 -20.399 1.00 96.88 94 GLU A N 1
ATOM 735 C CA . GLU A 1 94 ? -3.400 -4.497 -20.435 1.00 96.88 94 GLU A CA 1
ATOM 736 C C . GLU A 1 94 ? -4.477 -3.659 -19.718 1.00 96.88 94 GLU A C 1
ATOM 738 O O . GLU A 1 94 ? -5.663 -3.995 -19.733 1.00 96.88 94 GLU A O 1
ATOM 743 N N . GLY A 1 95 ? -4.088 -2.567 -19.049 1.00 96.94 95 GLY A N 1
ATOM 744 C CA . GLY A 1 95 ? -4.991 -1.744 -18.239 1.00 96.94 95 GLY A CA 1
ATOM 745 C C . GLY A 1 95 ? -5.507 -2.448 -16.976 1.00 96.94 95 GLY A C 1
ATOM 746 O O . GLY A 1 95 ? -6.506 -2.011 -16.390 1.00 96.94 95 GLY A O 1
ATOM 747 N N . MET A 1 96 ? -4.834 -3.529 -16.571 1.00 97.88 96 MET A N 1
ATOM 748 C CA . MET A 1 96 ? -5.046 -4.256 -15.318 1.00 97.88 96 MET A CA 1
ATOM 749 C C . MET A 1 96 ? -4.399 -3.550 -14.125 1.00 97.88 96 MET A C 1
ATOM 751 O O . MET A 1 96 ? -4.865 -3.732 -13.0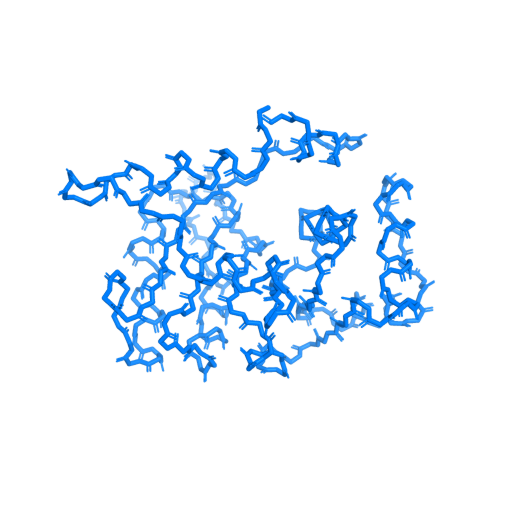05 1.00 97.88 96 MET A O 1
ATOM 755 N N . LEU A 1 97 ? -3.388 -2.709 -14.373 1.00 98.62 97 LEU A N 1
ATOM 756 C CA . LEU A 1 97 ? -2.823 -1.754 -13.426 1.00 98.62 97 LEU A CA 1
ATOM 757 C C . LEU A 1 97 ? -3.112 -0.321 -13.884 1.00 98.62 97 LEU A C 1
ATOM 759 O O . LEU A 1 97 ? -2.851 0.040 -15.032 1.00 98.62 97 LEU A O 1
ATOM 763 N N . ARG A 1 98 ? -3.601 0.517 -12.968 1.00 98.50 98 ARG A N 1
ATOM 764 C CA . ARG A 1 98 ? -3.622 1.980 -13.122 1.00 98.50 98 ARG A CA 1
ATOM 765 C C . ARG A 1 98 ? -3.011 2.630 -11.893 1.00 98.50 98 ARG A C 1
ATOM 767 O O . ARG A 1 98 ? -3.224 2.147 -10.787 1.00 98.50 98 ARG A O 1
ATOM 774 N N . VAL A 1 99 ? -2.263 3.710 -12.084 1.00 98.56 99 VAL A N 1
ATOM 775 C CA . VAL A 1 99 ? -1.550 4.395 -11.000 1.00 98.56 99 VAL A CA 1
ATOM 776 C C . VAL A 1 99 ? -1.888 5.879 -10.975 1.00 98.56 99 VAL A C 1
ATOM 778 O O . VAL A 1 99 ? -2.145 6.466 -12.023 1.00 98.56 99 VAL A O 1
ATOM 781 N N . THR A 1 100 ? -1.896 6.474 -9.787 1.00 98.56 100 THR A N 1
ATOM 782 C CA . THR A 1 100 ? -2.229 7.889 -9.579 1.00 98.56 100 THR A CA 1
ATOM 783 C C . THR A 1 100 ? -1.506 8.463 -8.358 1.00 98.56 100 THR A C 1
ATOM 785 O O . THR A 1 100 ? -0.996 7.724 -7.513 1.00 98.56 100 THR A O 1
ATOM 788 N N . THR A 1 101 ? -1.463 9.789 -8.260 1.00 98.25 101 THR A N 1
ATOM 789 C CA . THR A 1 101 ? -1.124 10.509 -7.023 1.00 98.25 101 THR A CA 1
ATOM 790 C C . THR A 1 101 ? -2.354 10.769 -6.152 1.00 98.25 101 THR A C 1
ATOM 792 O O . THR A 1 101 ? -2.217 11.015 -4.956 1.00 98.25 101 THR A O 1
ATOM 795 N N . GLU A 1 102 ? -3.555 10.690 -6.729 1.00 97.50 102 GLU A N 1
ATOM 796 C CA . GLU A 1 102 ? -4.811 11.038 -6.072 1.00 97.50 102 GLU A CA 1
ATOM 797 C C . GLU A 1 102 ? -5.396 9.834 -5.331 1.00 97.50 102 GLU A C 1
ATOM 799 O O . GLU A 1 102 ? -6.027 8.954 -5.917 1.00 97.50 102 GLU A O 1
ATOM 804 N N . GLY A 1 103 ? -5.227 9.793 -4.008 1.00 92.81 103 GLY A N 1
ATOM 805 C CA . GLY A 1 103 ? -5.577 8.612 -3.210 1.00 92.81 103 GLY A CA 1
ATOM 806 C C . GLY A 1 103 ? -7.061 8.213 -3.188 1.00 92.81 103 GLY A C 1
ATOM 807 O O . GLY A 1 103 ? -7.377 7.103 -2.760 1.00 92.81 103 GLY A O 1
ATOM 808 N N . LEU A 1 104 ? -7.960 9.068 -3.688 1.00 96.31 104 LEU A N 1
ATOM 809 C CA . LEU A 1 104 ? -9.394 8.786 -3.816 1.00 96.31 104 LEU A CA 1
ATOM 810 C C . LEU A 1 104 ? -9.820 8.261 -5.191 1.00 96.31 104 LEU A C 1
ATOM 812 O O . LEU A 1 104 ? -10.899 7.680 -5.291 1.00 96.31 104 LEU A O 1
ATOM 816 N N . GLU A 1 105 ? -9.008 8.434 -6.239 1.00 97.38 105 GLU A N 1
ATOM 817 C CA . GLU A 1 105 ? -9.432 8.251 -7.641 1.00 97.38 105 GLU A CA 1
ATOM 818 C C . GLU A 1 105 ? -9.979 6.848 -7.951 1.00 97.38 105 GLU A C 1
ATOM 820 O O . GLU A 1 105 ? -10.821 6.670 -8.836 1.00 97.38 105 GLU A O 1
ATOM 825 N N . PHE A 1 106 ? -9.492 5.839 -7.228 1.00 97.81 106 PHE A N 1
ATOM 826 C CA . PHE A 1 106 ? -9.861 4.440 -7.429 1.00 97.81 106 PHE A CA 1
ATOM 827 C C . PHE A 1 106 ? -10.531 3.806 -6.209 1.00 97.81 106 PHE A C 1
ATOM 829 O O . PHE A 1 106 ? -10.755 2.594 -6.208 1.00 97.81 106 PHE A O 1
ATOM 836 N N . SER A 1 107 ? -10.859 4.591 -5.175 1.00 96.81 107 SER A N 1
ATOM 837 C CA . SER A 1 107 ? -11.417 4.035 -3.936 1.00 96.81 107 SER A CA 1
ATOM 838 C C . SER A 1 107 ? -12.765 3.349 -4.160 1.00 96.81 107 SER A C 1
ATOM 840 O O . SER A 1 107 ? -13.078 2.381 -3.477 1.00 96.81 107 SER A O 1
ATOM 842 N N . ASP A 1 108 ? -13.539 3.802 -5.148 1.00 96.62 108 ASP A N 1
ATOM 843 C CA . ASP A 1 108 ? -14.831 3.233 -5.524 1.00 96.62 108 ASP A CA 1
ATOM 844 C C . ASP A 1 108 ? -14.745 1.956 -6.371 1.00 96.62 108 ASP A C 1
ATOM 846 O O . ASP A 1 108 ? -15.736 1.233 -6.483 1.00 96.62 108 ASP A O 1
ATOM 850 N N . LYS A 1 109 ? -13.580 1.694 -6.971 1.00 97.62 109 LYS A N 1
ATOM 851 C CA . LYS A 1 109 ? -13.313 0.548 -7.857 1.00 97.62 109 LYS A CA 1
ATOM 852 C C . LYS A 1 109 ? -12.587 -0.591 -7.157 1.00 97.62 109 LYS A C 1
ATOM 854 O O . LYS A 1 109 ? -12.457 -1.671 -7.735 1.00 97.62 109 LYS A O 1
ATOM 859 N N . ALA A 1 110 ? -12.074 -0.354 -5.958 1.00 97.81 110 ALA A N 1
ATOM 860 C CA . ALA A 1 110 ? -11.371 -1.337 -5.157 1.00 97.81 110 ALA A CA 1
ATOM 861 C C . ALA A 1 110 ? -12.107 -1.545 -3.841 1.00 97.81 110 ALA A C 1
ATOM 863 O O . ALA A 1 110 ? -12.503 -0.570 -3.215 1.00 97.81 110 ALA A O 1
ATOM 864 N N . CYS A 1 111 ? -12.254 -2.796 -3.418 1.00 97.62 111 CYS A N 1
ATOM 865 C CA . CYS A 1 111 ? -12.825 -3.132 -2.112 1.00 97.62 111 CYS A CA 1
ATOM 866 C C . CYS A 1 111 ? -11.796 -3.745 -1.153 1.00 97.62 111 CYS A C 1
ATOM 868 O O . CYS A 1 111 ? -12.101 -4.013 0.003 1.00 97.62 111 CYS A O 1
ATOM 870 N N . VAL A 1 112 ? -10.548 -3.911 -1.609 1.00 98.50 112 VAL A N 1
ATOM 871 C CA . VAL A 1 112 ? -9.390 -4.227 -0.764 1.00 98.50 112 VAL A CA 1
ATOM 872 C C . VAL A 1 112 ? -8.383 -3.082 -0.868 1.00 98.50 112 VAL A C 1
ATOM 874 O O . VAL A 1 112 ? -7.966 -2.722 -1.970 1.00 98.50 112 VAL A O 1
ATOM 877 N N . LYS A 1 113 ? -8.003 -2.495 0.268 1.00 98.62 113 LYS A N 1
ATOM 878 C CA . LYS A 1 113 ? -7.086 -1.358 0.412 1.00 98.62 113 LYS A CA 1
ATOM 879 C C . LYS A 1 113 ? -5.837 -1.835 1.151 1.00 98.62 113 LYS A C 1
ATOM 881 O O . LYS A 1 113 ? -5.924 -2.257 2.296 1.00 98.62 113 LYS A O 1
ATOM 886 N N . VAL A 1 114 ? -4.683 -1.796 0.500 1.00 98.69 114 VAL A N 1
ATOM 887 C CA . VAL A 1 114 ? -3.422 -2.354 1.006 1.00 98.69 114 VAL A CA 1
ATOM 888 C C . VAL A 1 114 ? -2.445 -1.218 1.280 1.00 98.69 114 VAL A C 1
ATOM 890 O O . VAL A 1 114 ? -2.195 -0.403 0.396 1.00 98.69 114 VAL A O 1
ATOM 893 N N . ILE A 1 115 ? -1.890 -1.148 2.488 1.00 98.69 115 ILE A N 1
ATOM 894 C CA . ILE A 1 115 ? -1.015 -0.056 2.930 1.00 98.69 115 ILE A CA 1
ATOM 895 C C . ILE A 1 115 ? 0.427 -0.552 3.039 1.00 98.69 115 ILE A C 1
ATOM 897 O O . ILE A 1 115 ? 0.733 -1.378 3.896 1.00 98.69 115 ILE A O 1
ATOM 901 N N . THR A 1 116 ? 1.316 0.008 2.216 1.00 97.75 116 THR A N 1
ATOM 902 C CA . THR A 1 116 ? 2.753 -0.323 2.144 1.00 97.75 116 THR A CA 1
ATOM 903 C C . THR A 1 116 ? 3.649 0.919 2.255 1.00 97.75 116 THR A C 1
ATOM 905 O O . THR A 1 116 ? 4.730 0.986 1.664 1.00 97.75 116 THR A O 1
ATOM 908 N N . VAL A 1 117 ? 3.199 1.944 2.986 1.00 97.31 117 VAL A N 1
ATOM 909 C CA . VAL A 1 117 ? 3.963 3.183 3.230 1.00 97.31 117 VAL A CA 1
ATOM 910 C C . VAL A 1 117 ? 4.965 3.035 4.377 1.00 97.31 117 VAL A C 1
ATOM 912 O O . VAL A 1 117 ? 4.733 2.246 5.292 1.00 97.31 117 VAL A O 1
ATOM 915 N N . PRO A 1 118 ? 6.087 3.771 4.368 1.00 93.62 118 PRO A N 1
ATOM 916 C CA . PRO A 1 118 ? 7.076 3.653 5.431 1.00 93.62 118 PRO A CA 1
ATOM 917 C C . PRO A 1 118 ? 6.522 4.114 6.787 1.00 93.62 118 PRO A C 1
ATOM 919 O O . PRO A 1 118 ? 5.801 5.108 6.870 1.00 93.62 118 PRO A O 1
ATOM 922 N N . ILE A 1 119 ? 6.927 3.403 7.838 1.00 93.75 119 ILE A N 1
ATOM 923 C CA . ILE A 1 119 ? 6.791 3.801 9.241 1.00 93.75 119 ILE A CA 1
ATOM 924 C C . ILE A 1 119 ? 8.212 3.832 9.794 1.00 93.75 119 ILE A C 1
ATOM 926 O O . ILE A 1 119 ? 8.901 2.808 9.798 1.00 93.75 119 ILE A O 1
ATOM 930 N N . HIS A 1 120 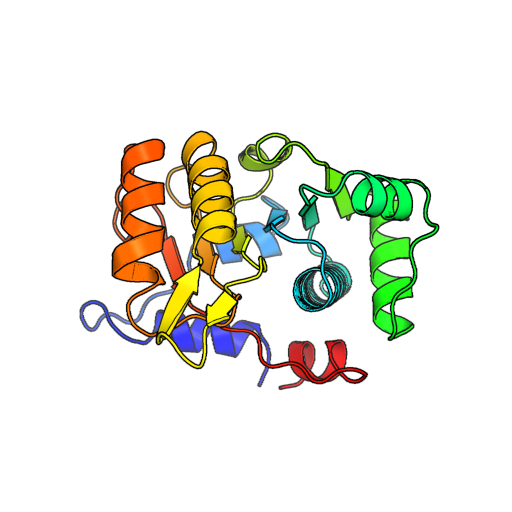? 8.686 5.013 10.183 1.00 91.38 120 HIS A N 1
ATOM 931 C CA . HIS A 1 120 ? 10.061 5.184 10.644 1.00 91.38 120 HIS A CA 1
ATOM 932 C C . HIS A 1 120 ? 10.112 5.109 12.168 1.00 91.38 120 HIS A C 1
ATOM 934 O O . HIS A 1 120 ? 9.327 5.756 12.849 1.00 91.38 120 HIS A O 1
ATOM 940 N N . LEU A 1 121 ? 11.041 4.317 12.700 1.00 91.31 121 LEU A N 1
ATOM 941 C CA . LEU A 1 121 ? 11.343 4.254 14.127 1.00 91.31 121 LEU A CA 1
ATOM 942 C C . LEU A 1 121 ? 12.714 4.883 14.348 1.00 91.31 121 LEU A C 1
ATOM 944 O O . LEU A 1 121 ? 13.713 4.394 13.811 1.00 91.31 121 LEU A O 1
ATOM 948 N N . ASP A 1 122 ? 12.770 5.927 15.165 1.00 90.19 122 ASP A N 1
ATOM 949 C CA . ASP A 1 122 ? 14.035 6.420 15.681 1.00 90.19 122 ASP A CA 1
ATOM 950 C C . ASP A 1 122 ? 14.555 5.431 16.733 1.00 90.19 122 ASP A C 1
ATOM 952 O O . ASP A 1 122 ? 13.926 5.148 17.754 1.00 90.19 122 ASP A O 1
ATOM 956 N N . TRP A 1 123 ? 15.718 4.842 16.471 1.00 85.31 123 TRP A N 1
ATOM 957 C CA . TRP A 1 123 ? 16.277 3.802 17.328 1.00 85.31 123 TRP A CA 1
ATOM 958 C C . TRP A 1 123 ? 16.866 4.347 18.636 1.00 85.31 123 TRP A C 1
ATOM 960 O O . TRP A 1 123 ? 17.000 3.564 19.585 1.00 85.31 123 TRP A O 1
ATOM 970 N N . LEU A 1 124 ? 17.200 5.640 18.694 1.00 88.69 124 LEU A N 1
ATOM 971 C CA . LEU A 1 124 ? 17.731 6.329 19.868 1.00 88.69 124 LEU A CA 1
ATOM 972 C C . LEU A 1 124 ? 16.598 6.794 20.781 1.00 88.69 124 LEU A C 1
ATOM 974 O O . LEU A 1 124 ? 16.610 6.469 21.967 1.00 88.69 124 LEU A O 1
ATOM 978 N N . THR A 1 125 ? 15.618 7.519 20.236 1.00 91.25 125 THR A N 1
ATOM 979 C CA . THR A 1 125 ? 14.511 8.095 21.020 1.00 91.25 125 THR A CA 1
ATOM 980 C C . THR A 1 125 ? 13.361 7.114 21.227 1.00 91.25 125 THR A C 1
ATOM 982 O O . THR A 1 125 ? 12.568 7.293 22.148 1.00 91.25 125 THR A O 1
ATOM 985 N N . LYS A 1 126 ? 13.293 6.049 20.415 1.00 88.75 126 LYS A N 1
ATOM 986 C CA . LYS A 1 126 ? 12.155 5.115 20.315 1.00 88.75 126 LYS A CA 1
ATOM 987 C C . LYS A 1 126 ? 10.865 5.770 19.818 1.00 88.75 126 LYS A C 1
ATOM 989 O O . LYS A 1 126 ? 9.806 5.151 19.899 1.00 88.75 126 LYS A O 1
ATOM 994 N N . GLU A 1 127 ? 10.949 6.983 19.282 1.00 92.25 127 GLU A N 1
ATOM 995 C CA . GLU A 1 127 ? 9.810 7.663 18.676 1.00 92.25 127 GLU A CA 1
ATOM 996 C C . GLU A 1 127 ? 9.489 7.053 17.312 1.00 92.25 127 GLU A C 1
ATOM 998 O O . GLU A 1 127 ? 10.378 6.697 16.535 1.00 92.25 127 GLU A O 1
ATOM 1003 N N . VAL A 1 128 ? 8.195 6.927 17.031 1.00 95.06 128 VAL A N 1
ATOM 1004 C CA . VAL A 1 128 ? 7.692 6.366 15.779 1.00 95.06 128 VAL A CA 1
ATOM 1005 C C . VAL A 1 128 ? 7.027 7.476 14.982 1.00 95.06 128 VAL A C 1
ATOM 1007 O O . VAL A 1 128 ? 6.101 8.128 15.462 1.00 95.06 128 VAL A O 1
ATOM 1010 N N . ASP A 1 129 ? 7.481 7.667 13.750 1.00 95.62 129 ASP A N 1
ATOM 1011 C CA . ASP A 1 129 ? 6.860 8.567 12.791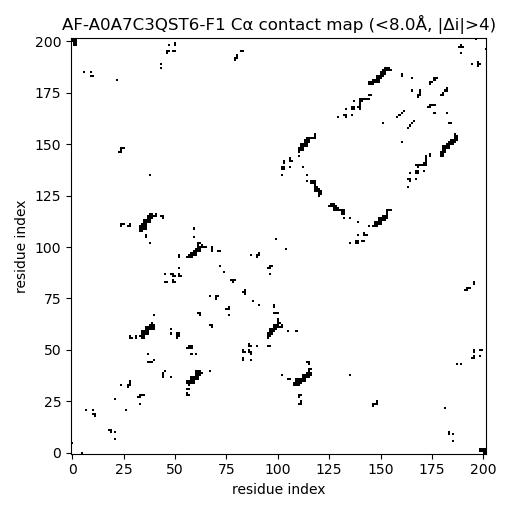 1.00 95.62 129 ASP A CA 1
ATOM 1012 C C . ASP A 1 129 ? 5.750 7.835 12.025 1.00 95.62 129 ASP A C 1
ATOM 1014 O O . ASP A 1 129 ? 6.000 7.022 11.127 1.00 95.62 129 ASP A O 1
ATOM 1018 N N . TYR A 1 130 ? 4.508 8.154 12.391 1.00 97.25 130 TYR A N 1
ATOM 1019 C CA . TYR A 1 130 ? 3.295 7.645 11.752 1.00 97.25 130 TYR A CA 1
ATOM 1020 C C . TYR A 1 130 ? 2.755 8.555 10.643 1.00 97.25 130 TYR A C 1
ATOM 1022 O O . TYR A 1 130 ? 1.691 8.262 10.102 1.00 97.25 130 TYR A O 1
ATOM 1030 N N . THR A 1 131 ? 3.449 9.637 10.273 1.00 97.19 131 THR A N 1
ATOM 1031 C CA . THR A 1 131 ? 2.921 10.670 9.364 1.00 97.19 131 THR A CA 1
ATOM 1032 C C . THR A 1 131 ? 2.386 10.073 8.063 1.00 97.19 131 THR A C 1
ATOM 1034 O O . THR A 1 131 ? 1.233 10.298 7.703 1.00 97.19 131 THR A O 1
ATOM 1037 N N . SER A 1 132 ? 3.176 9.226 7.393 1.00 97.12 132 SER A N 1
ATOM 1038 C CA . SER A 1 132 ? 2.753 8.602 6.129 1.00 97.12 132 SER A CA 1
ATOM 1039 C C . SER A 1 132 ? 1.577 7.632 6.305 1.00 97.12 132 SER A C 1
ATOM 1041 O O . SER A 1 132 ? 0.732 7.528 5.416 1.00 97.12 132 SER A O 1
ATOM 1043 N N . LEU A 1 133 ? 1.505 6.928 7.441 1.00 98.25 133 LEU A N 1
ATOM 1044 C CA . LEU A 1 133 ? 0.397 6.024 7.753 1.00 98.25 133 LEU A CA 1
ATOM 1045 C C . LEU A 1 133 ? -0.899 6.804 7.994 1.00 98.25 133 LEU A C 1
ATOM 1047 O O . LEU A 1 133 ? -1.939 6.419 7.469 1.00 98.25 133 LEU A O 1
ATOM 1051 N N . ILE A 1 134 ? -0.830 7.902 8.751 1.00 98.50 134 ILE A N 1
ATOM 1052 C CA . ILE A 1 134 ? -1.982 8.761 9.038 1.00 98.50 134 ILE A CA 1
ATOM 1053 C C . ILE A 1 134 ? -2.488 9.399 7.741 1.00 98.50 134 ILE A C 1
ATOM 1055 O O . ILE A 1 134 ? -3.678 9.305 7.463 1.00 98.50 134 ILE A O 1
ATOM 1059 N N . GLU A 1 135 ? -1.605 9.955 6.903 1.00 98.00 135 GLU A N 1
ATOM 1060 C CA . GLU A 1 135 ? -1.970 10.523 5.592 1.00 98.00 135 GLU A CA 1
ATOM 1061 C C . GLU A 1 135 ? -2.740 9.517 4.716 1.00 98.00 135 GLU A C 1
ATOM 1063 O O . GLU A 1 135 ? -3.780 9.842 4.136 1.00 98.00 135 GLU A O 1
ATOM 1068 N N . VAL A 1 136 ? -2.251 8.274 4.632 1.00 98.25 136 VAL A N 1
ATOM 1069 C CA . VAL A 1 136 ? -2.931 7.207 3.883 1.00 98.25 136 VAL A CA 1
ATOM 1070 C C . VAL A 1 136 ? -4.238 6.797 4.552 1.00 98.25 136 VAL A C 1
ATOM 1072 O O . VAL A 1 136 ? -5.235 6.634 3.853 1.00 98.25 136 VAL A O 1
ATOM 1075 N N . GLY A 1 137 ? -4.267 6.674 5.879 1.00 98.50 137 GLY A N 1
ATOM 1076 C CA . GLY A 1 137 ? -5.482 6.374 6.634 1.00 98.50 137 GLY A CA 1
ATOM 1077 C C . GLY A 1 137 ? -6.580 7.410 6.390 1.00 98.50 137 GLY A C 1
ATOM 1078 O O . GLY A 1 137 ? -7.724 7.044 6.139 1.00 98.50 137 GLY A O 1
ATOM 1079 N N . GLU A 1 138 ? -6.242 8.700 6.367 1.00 98.56 138 GLU A N 1
ATOM 1080 C CA . GLU A 1 138 ? -7.196 9.765 6.042 1.00 98.56 138 GLU A CA 1
ATOM 1081 C C . GLU A 1 138 ? -7.658 9.707 4.582 1.00 98.56 138 GLU A C 1
ATOM 1083 O O . GLU A 1 138 ? -8.825 9.971 4.286 1.00 98.56 138 GLU A O 1
ATOM 1088 N N . SER A 1 139 ? -6.760 9.360 3.657 1.00 98.12 139 SER A N 1
ATOM 1089 C CA . SER A 1 139 ? -7.101 9.173 2.245 1.00 98.12 139 SER A CA 1
ATOM 1090 C C . SER A 1 139 ? -8.085 8.017 2.050 1.00 98.12 139 SER A C 1
ATOM 1092 O O . SER A 1 139 ? -9.116 8.196 1.403 1.00 98.12 139 SER A O 1
ATOM 1094 N N . ILE A 1 140 ? -7.802 6.867 2.669 1.00 98.56 140 ILE A N 1
ATOM 1095 C CA . ILE A 1 140 ? -8.673 5.690 2.654 1.00 98.56 140 ILE A CA 1
ATOM 1096 C C . ILE A 1 140 ? -10.009 6.030 3.304 1.00 98.56 140 ILE A C 1
ATOM 1098 O O . ILE A 1 140 ? -11.038 5.810 2.679 1.00 98.56 140 ILE A O 1
ATOM 1102 N N . GLY A 1 141 ? -10.007 6.618 4.505 1.00 98.50 141 GLY A N 1
ATOM 1103 C CA . GLY A 1 141 ? -11.223 6.940 5.254 1.00 98.50 141 GLY A CA 1
ATOM 1104 C C . GLY A 1 141 ? -12.212 7.802 4.464 1.00 98.50 141 GLY A C 1
ATOM 1105 O O . GLY A 1 141 ? -13.410 7.550 4.510 1.00 98.50 141 GLY A O 1
ATOM 1106 N N . LYS A 1 142 ? -11.726 8.759 3.660 1.00 98.31 142 LYS A N 1
ATOM 1107 C CA . LYS A 1 142 ? -12.571 9.616 2.801 1.00 98.31 142 LYS A CA 1
ATOM 1108 C C . LYS A 1 142 ? -13.313 8.852 1.697 1.00 98.31 142 LYS A C 1
ATOM 1110 O O . LYS A 1 142 ? -14.300 9.360 1.172 1.00 98.31 142 LYS A O 1
ATOM 1115 N N . GLY A 1 143 ? -12.811 7.687 1.295 1.00 97.56 143 GLY A N 1
ATOM 1116 C CA . GLY A 1 143 ? -13.387 6.856 0.238 1.00 97.56 143 GLY A CA 1
ATOM 1117 C C . GLY A 1 143 ? -13.764 5.450 0.701 1.00 97.56 143 GLY A C 1
ATOM 1118 O O . GLY A 1 143 ? -14.030 4.608 -0.160 1.00 97.56 143 GLY A O 1
ATOM 1119 N N . LEU A 1 144 ? -13.727 5.191 2.011 1.00 98.31 144 LEU A N 1
ATOM 1120 C CA . LEU A 1 144 ? -13.999 3.895 2.620 1.00 98.31 144 LEU A CA 1
ATOM 1121 C C . LEU A 1 144 ? -15.499 3.608 2.559 1.00 98.31 144 LEU A C 1
ATOM 1123 O O . LEU A 1 144 ? -16.321 4.511 2.718 1.00 98.31 144 LEU A O 1
ATOM 1127 N N . ARG A 1 145 ? -15.853 2.353 2.299 1.00 97.88 145 ARG A N 1
ATOM 1128 C CA . ARG A 1 145 ? -17.242 1.900 2.197 1.00 97.88 145 ARG A CA 1
ATOM 1129 C C . ARG A 1 145 ? -17.492 0.726 3.126 1.00 97.88 145 ARG A C 1
ATOM 1131 O O . ARG A 1 145 ? -16.562 0.009 3.488 1.00 97.88 145 ARG A O 1
ATOM 1138 N N . GLU A 1 146 ? -18.761 0.506 3.454 1.00 97.31 146 GLU A N 1
ATOM 1139 C CA . GLU A 1 146 ? -19.180 -0.717 4.132 1.00 97.31 146 GLU A CA 1
ATOM 1140 C C . GLU A 1 146 ? -18.699 -1.954 3.355 1.00 97.31 146 GLU A C 1
ATOM 1142 O O . GLU A 1 146 ? -18.801 -2.021 2.125 1.0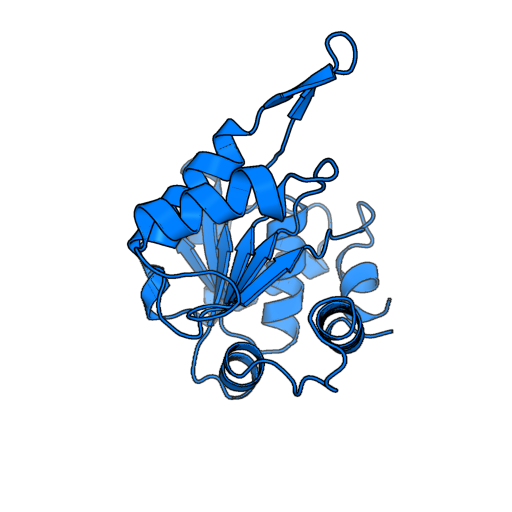0 97.31 146 GLU A O 1
ATOM 1147 N N . ASN A 1 147 ? -18.214 -2.954 4.085 1.00 96.12 147 ASN A N 1
ATOM 1148 C CA . ASN A 1 147 ? -17.617 -4.195 3.600 1.00 96.12 147 ASN A CA 1
ATOM 1149 C C . ASN A 1 147 ? -16.295 -4.048 2.826 1.00 96.12 147 ASN A C 1
ATOM 1151 O O . ASN A 1 147 ? -15.837 -5.035 2.243 1.00 96.12 147 ASN A O 1
ATOM 1155 N N . ASP A 1 148 ? -15.652 -2.875 2.819 1.00 98.00 148 ASP A N 1
ATOM 1156 C CA . ASP A 1 148 ? -14.256 -2.779 2.379 1.00 98.00 148 ASP A CA 1
ATOM 1157 C C . ASP A 1 148 ? -13.333 -3.533 3.353 1.00 98.00 148 ASP A C 1
ATOM 1159 O O . ASP A 1 148 ? -13.620 -3.683 4.540 1.00 98.00 148 ASP A O 1
ATOM 1163 N N . LEU A 1 149 ? -12.188 -3.992 2.850 1.00 98.31 149 LEU A N 1
ATOM 1164 C CA . LEU A 1 149 ? -11.097 -4.548 3.647 1.00 98.31 149 LEU A CA 1
ATOM 1165 C C . LEU A 1 149 ? -9.877 -3.636 3.563 1.00 98.31 149 LEU A C 1
ATOM 1167 O O . LEU A 1 149 ? -9.369 -3.388 2.473 1.00 98.31 149 LEU A O 1
ATOM 1171 N N . VAL A 1 150 ? -9.368 -3.194 4.710 1.00 98.62 150 VAL A N 1
ATOM 1172 C CA . VAL A 1 150 ? -8.112 -2.448 4.831 1.00 98.62 150 VAL A CA 1
ATOM 1173 C C . VAL A 1 150 ? -7.047 -3.345 5.458 1.00 98.62 150 VAL A C 1
ATOM 1175 O O . VAL A 1 150 ? -7.264 -3.923 6.520 1.00 98.62 150 VAL A O 1
ATOM 1178 N N . ILE A 1 151 ? -5.889 -3.460 4.811 1.00 98.31 151 ILE A N 1
ATOM 1179 C CA . ILE A 1 151 ? -4.770 -4.302 5.243 1.00 98.31 151 ILE A CA 1
ATOM 1180 C C . ILE A 1 151 ? -3.528 -3.433 5.430 1.00 98.31 151 ILE A C 1
ATOM 1182 O O . ILE A 1 151 ? -3.047 -2.805 4.484 1.00 98.31 151 ILE A O 1
ATOM 1186 N N . LEU A 1 152 ? -2.989 -3.416 6.646 1.00 98.00 152 LEU A N 1
ATOM 1187 C CA . LEU A 1 152 ? -1.679 -2.846 6.935 1.00 98.00 152 LEU A CA 1
ATOM 1188 C C . LEU A 1 152 ? -0.591 -3.892 6.657 1.00 98.00 152 LEU A C 1
ATOM 1190 O O . LEU A 1 152 ? -0.457 -4.856 7.408 1.00 98.00 152 LEU A O 1
ATOM 1194 N N . GLU A 1 153 ? 0.182 -3.687 5.593 1.00 96.75 153 GLU A N 1
ATOM 1195 C CA . GLU A 1 153 ? 1.313 -4.549 5.203 1.00 96.75 153 GLU A CA 1
ATOM 1196 C C . GLU A 1 153 ? 2.666 -3.975 5.642 1.00 96.75 153 GLU A C 1
ATOM 1198 O O . GLU A 1 153 ? 3.666 -4.689 5.739 1.00 96.75 153 GLU A O 1
ATOM 1203 N N . SER A 1 154 ? 2.730 -2.670 5.912 1.00 94.44 154 SER A N 1
ATOM 1204 C CA . SER A 1 154 ? 3.932 -2.037 6.449 1.00 94.44 154 SER A CA 1
ATOM 1205 C C . SER A 1 154 ? 4.326 -2.655 7.786 1.00 94.44 154 SER A C 1
ATOM 1207 O O . SER A 1 154 ? 3.494 -2.807 8.676 1.00 94.44 154 SER A O 1
ATOM 1209 N N . SER A 1 155 ? 5.617 -2.943 7.964 1.00 92.94 155 SER A N 1
ATOM 1210 C CA . SER A 1 155 ? 6.142 -3.332 9.275 1.00 92.94 155 SER A CA 1
ATOM 1211 C C . SER A 1 155 ? 5.869 -2.226 10.293 1.00 92.94 155 SER A C 1
ATOM 1213 O O . SER A 1 155 ? 6.299 -1.088 10.102 1.00 92.94 155 SER A O 1
ATOM 1215 N N . ALA A 1 156 ? 5.166 -2.573 11.367 1.00 93.06 156 ALA A N 1
ATOM 1216 C CA . ALA A 1 156 ? 4.697 -1.622 12.360 1.00 93.06 156 ALA A CA 1
ATOM 1217 C C . ALA A 1 156 ? 4.937 -2.134 13.793 1.00 93.06 156 ALA A C 1
ATOM 1219 O O . ALA A 1 156 ? 4.893 -3.350 14.026 1.00 93.06 156 ALA A O 1
ATOM 1220 N N . PRO A 1 157 ? 5.189 -1.237 14.765 1.00 93.19 157 PRO A N 1
ATOM 1221 C CA . PRO A 1 157 ? 5.160 -1.586 16.181 1.00 93.19 157 PRO A CA 1
ATOM 1222 C C . PRO A 1 157 ? 3.812 -2.196 16.615 1.00 93.19 157 PRO A C 1
ATOM 1224 O O . PRO A 1 157 ? 2.773 -1.924 16.007 1.00 93.19 157 PRO A O 1
ATOM 1227 N N . PRO A 1 158 ? 3.787 -3.008 17.688 1.00 93.44 158 PRO A N 1
ATOM 1228 C CA . PRO A 1 158 ? 2.531 -3.439 18.296 1.00 93.44 158 PRO A CA 1
ATOM 1229 C C . PRO A 1 158 ? 1.640 -2.241 18.644 1.00 93.44 158 PRO A C 1
ATOM 1231 O O . PRO A 1 158 ? 2.139 -1.197 19.055 1.00 93.44 158 PRO A O 1
ATOM 1234 N N . GLY A 1 159 ? 0.328 -2.397 18.469 1.00 94.00 159 GLY A N 1
ATOM 1235 C CA . GLY A 1 159 ? -0.651 -1.336 18.716 1.00 94.00 159 GLY A CA 1
ATOM 1236 C C . GLY A 1 159 ? -0.903 -0.414 17.520 1.00 94.00 159 GLY A C 1
ATOM 1237 O O . GLY A 1 159 ? -1.970 0.178 17.455 1.00 94.00 159 GLY A O 1
ATOM 1238 N N . THR A 1 160 ? -0.025 -0.345 16.508 1.00 96.69 160 THR A N 1
ATOM 1239 C CA . THR A 1 160 ? -0.210 0.593 15.380 1.00 96.69 160 THR A CA 1
ATOM 1240 C C . THR A 1 160 ? -1.554 0.431 14.656 1.00 96.69 160 THR A C 1
ATOM 1242 O O . THR A 1 160 ? -2.200 1.428 14.336 1.00 96.69 160 THR A O 1
ATOM 1245 N N . THR A 1 161 ? -2.019 -0.796 14.414 1.00 96.94 161 THR A N 1
ATOM 1246 C CA . THR A 1 161 ? -3.313 -1.021 13.748 1.00 96.94 161 THR A CA 1
ATOM 1247 C C . THR A 1 161 ? -4.489 -0.532 14.596 1.00 96.94 161 THR A C 1
ATOM 1249 O O . THR A 1 161 ? -5.342 0.190 14.090 1.00 96.94 161 THR A O 1
ATOM 1252 N N . GLU A 1 162 ? -4.510 -0.878 15.885 1.00 96.44 162 GLU A N 1
ATOM 1253 C CA . GLU A 1 162 ? -5.635 -0.623 16.797 1.00 96.44 162 GLU A CA 1
ATOM 1254 C C . GLU A 1 162 ? -5.660 0.800 17.365 1.00 96.44 162 GLU A C 1
ATOM 1256 O O . GLU A 1 162 ? -6.730 1.371 17.563 1.00 96.44 162 GLU A O 1
ATOM 1261 N N . GLU A 1 163 ? -4.487 1.370 17.634 1.00 97.50 163 GLU A N 1
ATOM 1262 C CA . GLU A 1 163 ? -4.320 2.624 18.377 1.00 97.50 163 GLU A CA 1
ATOM 1263 C C . GLU A 1 163 ? -4.011 3.816 17.461 1.00 97.50 163 GLU A C 1
ATOM 1265 O O . GLU A 1 163 ? -4.191 4.960 17.872 1.00 97.50 163 GLU A O 1
ATOM 1270 N N . VAL A 1 164 ? -3.567 3.574 16.219 1.00 98.12 164 VAL A N 1
ATOM 1271 C CA . VAL A 1 164 ? -3.205 4.640 15.265 1.00 98.12 164 VAL A CA 1
ATOM 1272 C C . VAL A 1 164 ? -4.056 4.579 14.002 1.00 98.12 164 VAL A C 1
ATOM 1274 O O . VAL A 1 164 ? -4.738 5.548 13.676 1.00 98.12 164 VAL A O 1
ATOM 1277 N N . LEU A 1 165 ? -4.043 3.455 13.282 1.00 98.56 165 LEU A N 1
ATOM 1278 C CA . LEU A 1 165 ? -4.725 3.356 11.991 1.00 98.56 165 LEU A CA 1
ATOM 1279 C C . LEU A 1 165 ? -6.251 3.311 12.145 1.00 98.56 165 LEU A C 1
ATOM 1281 O O . LEU A 1 165 ? -6.946 4.085 11.486 1.00 98.56 165 LEU A O 1
ATOM 1285 N N . LYS A 1 166 ? -6.771 2.445 13.026 1.00 98.56 166 LYS A N 1
ATOM 1286 C CA . LYS A 1 166 ? -8.213 2.300 13.261 1.00 98.56 166 LYS A CA 1
ATOM 1287 C C . LYS A 1 166 ? -8.879 3.633 13.633 1.00 98.56 166 LYS A C 1
ATOM 1289 O O . LYS A 1 166 ? -9.797 4.020 12.912 1.00 98.56 166 LYS A O 1
ATOM 1294 N N . PRO A 1 167 ? -8.398 4.406 14.631 1.00 98.69 167 PRO A N 1
ATOM 1295 C CA . PRO A 1 167 ? -9.047 5.665 14.997 1.00 98.69 167 PRO A CA 1
ATOM 1296 C C . PRO A 1 167 ? -9.067 6.693 13.861 1.00 98.69 167 PRO A C 1
ATOM 1298 O O . PRO A 1 167 ? -10.003 7.481 13.760 1.00 98.69 167 PRO A O 1
ATOM 1301 N N . VAL A 1 168 ? -8.050 6.702 12.988 1.00 98.81 168 VAL A N 1
ATOM 1302 C CA . VAL A 1 168 ? -8.028 7.578 11.807 1.00 98.81 168 VAL A CA 1
ATOM 1303 C C . VAL A 1 168 ? -9.100 7.161 10.802 1.00 98.81 168 VAL A C 1
ATOM 1305 O O . VAL A 1 168 ? -9.854 8.018 10.340 1.00 98.81 168 VAL A O 1
ATOM 1308 N N . LEU A 1 169 ? -9.190 5.866 10.484 1.00 98.81 169 LEU A N 1
ATOM 1309 C CA . LEU A 1 169 ? -10.180 5.339 9.544 1.00 98.81 169 LEU A CA 1
ATOM 1310 C C . LEU A 1 169 ? -11.607 5.595 10.035 1.00 98.81 169 LEU A C 1
ATOM 1312 O O . LEU A 1 169 ? -12.411 6.142 9.280 1.00 98.81 169 LEU A O 1
ATOM 1316 N N . GLU A 1 170 ? -11.902 5.272 11.295 1.00 98.75 170 GLU A N 1
ATOM 1317 C CA . GLU A 1 170 ? -13.241 5.434 11.873 1.00 98.75 170 GLU A CA 1
ATOM 1318 C C . GLU A 1 170 ? -13.648 6.907 11.948 1.00 98.75 170 GLU A C 1
ATOM 1320 O O . GLU A 1 170 ? -14.728 7.289 11.502 1.00 98.75 170 GLU A O 1
ATOM 1325 N N . ARG A 1 171 ? -12.746 7.780 12.418 1.00 98.69 171 ARG A N 1
ATOM 1326 C CA . ARG A 1 171 ? -13.008 9.224 12.511 1.00 98.69 171 ARG A CA 1
ATOM 1327 C C . ARG A 1 171 ? -13.318 9.855 11.155 1.00 98.69 171 ARG A C 1
ATOM 1329 O O . ARG A 1 171 ? -14.145 10.760 11.087 1.00 98.69 171 ARG A O 1
ATOM 1336 N N . VAL A 1 172 ? -12.598 9.466 10.103 1.00 98.69 172 VAL A N 1
ATOM 1337 C CA . VAL A 1 172 ? -12.723 10.105 8.783 1.00 98.69 172 VAL A CA 1
ATOM 1338 C C . VAL A 1 172 ? -13.882 9.526 7.976 1.00 98.69 172 VAL A C 1
ATOM 1340 O O . VAL A 1 172 ? -14.556 10.284 7.282 1.00 98.69 172 VAL A O 1
ATOM 1343 N N . SER A 1 173 ? -14.116 8.214 8.061 1.00 98.44 173 SER A N 1
ATOM 1344 C CA . SER A 1 173 ? -15.193 7.542 7.321 1.00 98.44 173 SER A CA 1
ATOM 1345 C C . SER A 1 173 ? -16.553 7.621 8.018 1.00 98.44 173 SER A C 1
ATOM 1347 O O . SER A 1 173 ? -17.581 7.596 7.347 1.00 98.44 173 SER A O 1
ATOM 1349 N N . GLY A 1 174 ? -16.568 7.711 9.353 1.00 98.56 174 GLY A N 1
ATOM 1350 C CA . GLY A 1 174 ? -17.772 7.523 10.164 1.00 98.56 174 GLY A CA 1
ATOM 1351 C C . GLY A 1 174 ? -18.217 6.060 10.295 1.00 98.56 174 GLY A C 1
ATOM 1352 O O . GLY A 1 174 ? -19.281 5.824 10.856 1.00 98.56 174 GLY A O 1
ATOM 1353 N N . LEU A 1 175 ? -17.428 5.107 9.784 1.00 98.44 175 LEU A N 1
ATOM 1354 C CA . LEU A 1 175 ? -17.661 3.662 9.861 1.00 98.44 175 LEU A CA 1
ATOM 1355 C C . LEU A 1 175 ? -16.857 3.046 11.013 1.00 98.44 175 LEU A C 1
ATOM 1357 O O . LEU A 1 175 ? -15.808 3.572 11.377 1.00 98.44 175 LEU A O 1
ATOM 1361 N N . LEU A 1 176 ? -17.304 1.913 11.546 1.00 97.88 176 LEU A N 1
ATOM 1362 C CA . LEU A 1 176 ? -16.657 1.186 12.638 1.00 97.88 176 LEU A CA 1
ATOM 1363 C C . LEU A 1 176 ? -15.910 -0.054 12.132 1.00 97.88 176 LEU A C 1
ATOM 1365 O O . LEU A 1 176 ? -16.448 -0.873 11.381 1.00 97.88 176 LEU A O 1
ATOM 1369 N N . ALA A 1 177 ? -14.654 -0.220 12.553 1.00 95.00 177 ALA A N 1
ATOM 1370 C CA . ALA A 1 177 ? -13.858 -1.377 12.158 1.00 95.00 177 ALA A CA 1
ATOM 1371 C C . ALA A 1 177 ? -14.362 -2.646 12.863 1.00 95.00 177 ALA A C 1
ATOM 1373 O O . ALA A 1 177 ? -14.576 -2.659 14.072 1.00 95.00 177 ALA A O 1
ATOM 1374 N N . GLY A 1 178 ? -14.509 -3.738 12.114 1.00 90.56 178 GLY A N 1
ATOM 1375 C CA . GLY A 1 178 ? -15.058 -5.004 12.609 1.00 90.56 178 GLY A CA 1
ATOM 1376 C C . GLY A 1 178 ? -16.588 -5.067 12.626 1.00 90.56 178 GLY A C 1
ATOM 1377 O O . GLY A 1 178 ? -17.129 -6.154 12.822 1.00 90.56 178 GLY A O 1
ATOM 1378 N N . GLU A 1 179 ? -17.271 -3.947 12.375 1.00 93.75 179 GLU A N 1
ATOM 1379 C CA . GLU A 1 179 ? -18.728 -3.882 12.211 1.00 93.75 179 GLU A CA 1
ATOM 1380 C C . GLU A 1 179 ? -19.088 -3.514 10.768 1.00 93.75 179 GLU A C 1
ATOM 1382 O O . GLU A 1 179 ? -19.710 -4.308 10.064 1.00 93.75 179 GLU A O 1
ATOM 1387 N N . ASP A 1 180 ? -18.619 -2.356 10.302 1.00 96.81 180 ASP A N 1
ATOM 1388 C CA . ASP A 1 180 ? -18.942 -1.818 8.981 1.00 96.81 180 ASP A CA 1
ATOM 1389 C C . ASP A 1 180 ? -17.887 -2.171 7.928 1.00 96.81 180 ASP A C 1
ATOM 1391 O O . ASP A 1 180 ? -18.209 -2.319 6.754 1.00 96.81 180 ASP A O 1
ATOM 1395 N N . PHE A 1 181 ? -16.614 -2.302 8.312 1.00 97.75 181 PHE A N 1
ATOM 1396 C CA . PHE A 1 181 ? -15.520 -2.665 7.403 1.00 97.75 181 PHE A CA 1
ATOM 1397 C C . PHE A 1 181 ? -14.489 -3.566 8.091 1.00 97.75 181 PHE A C 1
ATOM 1399 O O . PHE A 1 181 ? -14.372 -3.594 9.315 1.00 97.75 181 PHE A O 1
ATOM 1406 N N . TYR A 1 182 ? -13.703 -4.297 7.304 1.00 97.81 182 TYR A N 1
ATOM 1407 C CA . TYR A 1 182 ? -12.668 -5.191 7.817 1.00 97.81 182 TYR A CA 1
ATOM 1408 C C . TYR A 1 182 ? -11.328 -4.463 7.943 1.00 97.81 182 TYR A C 1
ATOM 1410 O O . TYR A 1 182 ? -10.894 -3.777 7.016 1.00 97.81 182 TYR A O 1
ATOM 1418 N N . LEU A 1 183 ? -10.628 -4.675 9.057 1.00 97.31 183 LEU A N 1
ATOM 1419 C CA . LEU A 1 183 ? -9.279 -4.166 9.287 1.00 97.31 183 LEU A CA 1
ATOM 1420 C C . LEU A 1 183 ? -8.344 -5.321 9.652 1.00 97.31 183 LEU A C 1
ATOM 1422 O O . LEU A 1 183 ? -8.649 -6.115 10.538 1.00 97.31 183 LEU A O 1
ATOM 1426 N N . ALA A 1 184 ? -7.207 -5.412 8.968 1.00 95.44 184 ALA A N 1
ATOM 1427 C CA . ALA A 1 184 ? -6.218 -6.461 9.174 1.00 95.44 184 ALA A CA 1
ATOM 1428 C C . ALA A 1 184 ? -4.792 -5.901 9.214 1.00 95.44 184 ALA A C 1
ATOM 1430 O O . ALA A 1 184 ? -4.479 -4.869 8.618 1.00 95.44 184 ALA A O 1
ATOM 1431 N N . TYR A 1 185 ? -3.907 -6.630 9.888 1.00 95.00 185 TYR A N 1
ATOM 1432 C CA . TYR A 1 185 ? -2.464 -6.421 9.851 1.00 95.00 185 TYR A CA 1
ATOM 1433 C C . TYR A 1 185 ? -1.813 -7.666 9.263 1.00 95.00 185 TYR A C 1
ATOM 1435 O O . TYR A 1 185 ? -1.942 -8.740 9.826 1.00 95.00 185 TYR A O 1
ATOM 1443 N N . SER A 1 186 ? -1.117 -7.557 8.145 1.00 91.69 186 SER A N 1
ATOM 1444 C CA . SER A 1 186 ? -0.433 -8.691 7.526 1.00 91.69 186 SER A CA 1
ATOM 1445 C C . SER A 1 186 ? 0.921 -8.192 7.064 1.00 91.69 186 SER A C 1
ATOM 1447 O O . SER A 1 186 ? 1.054 -7.837 5.912 1.00 91.69 186 SER A O 1
ATOM 1449 N N . PRO A 1 187 ? 1.921 -8.041 7.944 1.00 90.12 187 PRO A N 1
ATOM 1450 C CA . PRO A 1 187 ? 3.175 -7.433 7.536 1.00 90.12 187 PRO A CA 1
ATOM 1451 C C . PRO A 1 187 ? 3.903 -8.328 6.535 1.00 90.12 187 PRO A C 1
ATOM 1453 O O . PRO A 1 187 ? 4.235 -9.476 6.857 1.00 90.12 187 PRO A O 1
ATOM 1456 N N . GLU A 1 188 ? 4.206 -7.788 5.358 1.00 87.06 188 GLU A N 1
ATOM 1457 C CA . GLU A 1 188 ? 4.905 -8.554 4.334 1.00 87.06 188 GLU A CA 1
ATOM 1458 C C . GLU A 1 188 ? 6.377 -8.767 4.719 1.00 87.06 188 GLU A C 1
ATOM 1460 O O . GLU A 1 188 ? 7.057 -7.870 5.232 1.00 87.06 188 GLU A O 1
ATOM 1465 N N . ARG A 1 189 ? 6.890 -9.975 4.470 1.00 86.12 189 ARG A N 1
ATOM 1466 C CA . ARG A 1 189 ? 8.264 -10.378 4.813 1.00 86.12 189 ARG A CA 1
ATOM 1467 C C . ARG A 1 189 ? 8.947 -10.955 3.585 1.00 86.12 189 ARG A C 1
ATOM 1469 O O . ARG A 1 189 ? 9.040 -12.169 3.440 1.00 86.12 189 ARG A O 1
ATOM 1476 N N . ILE A 1 190 ? 9.431 -10.056 2.738 1.00 88.69 190 ILE A N 1
ATOM 1477 C CA . ILE A 1 190 ? 10.081 -10.384 1.468 1.00 88.69 190 ILE A CA 1
ATOM 1478 C C . ILE A 1 190 ? 11.555 -9.989 1.477 1.00 88.69 190 ILE A C 1
ATOM 1480 O O . ILE A 1 190 ? 11.931 -8.940 2.011 1.00 88.69 190 ILE A O 1
ATOM 1484 N N . TYR A 1 191 ? 12.394 -10.811 0.856 1.00 89.69 191 TYR A N 1
ATOM 1485 C CA . TYR A 1 191 ? 13.803 -10.512 0.642 1.00 89.69 191 TYR A CA 1
ATOM 1486 C C . TYR A 1 191 ? 14.025 -9.751 -0.672 1.00 89.69 191 TYR A C 1
ATOM 1488 O O . TYR A 1 191 ? 13.298 -9.921 -1.655 1.00 89.69 191 TYR A O 1
ATOM 1496 N N . VAL A 1 192 ? 15.053 -8.893 -0.703 1.00 88.69 192 VAL A N 1
ATOM 1497 C CA . VAL A 1 192 ? 15.438 -8.170 -1.922 1.00 88.69 192 VAL A CA 1
ATOM 1498 C C . VAL A 1 192 ? 16.031 -9.130 -2.945 1.00 88.69 192 VAL A C 1
ATOM 1500 O O . VAL A 1 192 ? 17.115 -9.657 -2.726 1.00 88.69 192 VAL A O 1
ATOM 1503 N N . GLY A 1 193 ? 15.341 -9.333 -4.070 1.00 89.00 193 GLY A N 1
ATOM 1504 C CA . GLY A 1 193 ? 15.767 -10.278 -5.111 1.00 89.00 193 GLY A CA 1
ATOM 1505 C C . GLY A 1 193 ? 14.996 -11.602 -5.146 1.00 89.00 193 GLY A C 1
ATOM 1506 O O . GLY A 1 193 ? 15.250 -12.392 -6.050 1.00 89.00 193 GLY A O 1
ATOM 1507 N N . HIS A 1 194 ? 14.079 -11.836 -4.200 1.00 89.88 194 HIS A N 1
ATOM 1508 C CA . HIS A 1 194 ? 13.233 -13.039 -4.129 1.00 89.88 194 HIS A CA 1
ATOM 1509 C C . HIS A 1 194 ? 11.756 -12.713 -3.824 1.00 89.88 194 HIS A C 1
ATOM 1511 O O . HIS A 1 194 ? 10.999 -13.579 -3.392 1.00 89.88 194 HIS A O 1
ATOM 1517 N N . SER A 1 195 ? 11.304 -11.476 -4.051 1.00 90.75 195 SER A N 1
ATOM 1518 C CA . SER A 1 195 ? 10.013 -11.001 -3.540 1.00 90.75 195 SER A CA 1
ATOM 1519 C C . SER A 1 195 ? 8.811 -11.776 -4.065 1.00 90.75 195 SER A C 1
ATOM 1521 O O . SER A 1 195 ? 7.940 -12.148 -3.285 1.00 90.75 195 SER A O 1
ATOM 1523 N N . LEU A 1 196 ? 8.749 -12.059 -5.369 1.00 90.69 196 LEU A N 1
ATOM 1524 C CA . LEU A 1 196 ? 7.627 -12.822 -5.926 1.00 90.69 196 LEU A CA 1
ATOM 1525 C C . LEU A 1 196 ? 7.617 -14.279 -5.465 1.00 90.69 196 LEU A C 1
ATOM 1527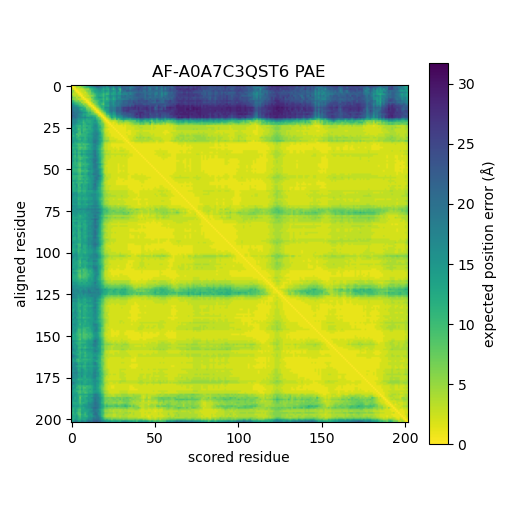 O O . LEU A 1 196 ? 6.544 -14.837 -5.268 1.00 90.69 196 LEU A O 1
ATOM 1531 N N . GLU A 1 197 ? 8.786 -14.894 -5.292 1.00 88.94 197 GLU A N 1
ATOM 1532 C CA . GLU A 1 197 ? 8.878 -16.259 -4.769 1.00 88.94 197 GLU A CA 1
ATOM 1533 C C . GLU A 1 197 ? 8.397 -16.303 -3.314 1.00 88.94 197 GLU A C 1
ATOM 1535 O O . GLU A 1 197 ? 7.551 -17.130 -2.967 1.00 88.94 197 GLU A O 1
ATOM 1540 N N . ASP A 1 198 ? 8.840 -15.339 -2.506 1.00 88.88 198 ASP A N 1
ATOM 1541 C CA . ASP A 1 198 ? 8.419 -15.178 -1.118 1.00 88.88 198 ASP A CA 1
ATOM 1542 C C . ASP A 1 198 ? 6.907 -14.944 -0.977 1.00 88.88 198 ASP A C 1
ATOM 1544 O O . ASP A 1 198 ? 6.301 -15.461 -0.044 1.00 88.88 198 ASP A O 1
ATOM 1548 N N . ILE A 1 199 ? 6.272 -14.214 -1.898 1.00 87.94 199 ILE A N 1
ATOM 1549 C CA . ILE A 1 199 ? 4.823 -13.945 -1.847 1.00 87.94 199 ILE A CA 1
ATOM 1550 C C . ILE A 1 199 ? 4.000 -15.123 -2.393 1.00 87.94 199 ILE A C 1
ATOM 1552 O O . ILE A 1 199 ? 2.940 -15.464 -1.863 1.00 87.94 199 ILE A O 1
ATOM 1556 N N . GLU A 1 200 ? 4.421 -15.715 -3.514 1.00 85.88 200 GLU A N 1
ATOM 1557 C CA . GLU A 1 200 ? 3.595 -16.687 -4.241 1.00 85.88 200 GLU A CA 1
ATOM 1558 C C . GLU A 1 200 ? 3.715 -18.109 -3.683 1.00 85.88 200 GLU A C 1
ATOM 1560 O O . GLU A 1 200 ? 2.753 -18.882 -3.774 1.00 85.88 200 GLU A O 1
ATOM 1565 N N . VAL A 1 201 ? 4.882 -18.463 -3.140 1.00 78.94 201 VAL A N 1
ATOM 1566 C CA . VAL A 1 201 ? 5.209 -19.833 -2.722 1.00 78.94 201 VAL A CA 1
ATOM 1567 C C . VAL A 1 201 ? 5.108 -20.002 -1.207 1.00 78.94 201 VAL A C 1
ATOM 1569 O O . VAL A 1 201 ? 4.560 -21.017 -0.748 1.00 78.94 201 VAL A O 1
ATOM 1572 N N . ASN A 1 202 ? 5.607 -19.034 -0.431 1.00 58.09 202 ASN A N 1
ATOM 1573 C CA . ASN A 1 202 ? 5.726 -19.126 1.032 1.00 58.09 202 ASN A CA 1
ATOM 1574 C C . ASN A 1 202 ? 4.460 -18.712 1.777 1.00 58.09 202 ASN A C 1
ATOM 1576 O O . ASN A 1 202 ? 4.200 -19.391 2.801 1.00 58.09 202 ASN A O 1
#

Nearest PDB structures (foldseek):
  1mv8-assembly2_D  TM=9.289E-01  e=5.355E-14  Pseudomonas aeruginosa
  2y0e-assembly1_C  TM=9.106E-01  e=1.788E-10  Burkholderia cepacia
  2y0c-assembly2_C  TM=8.884E-01  e=2.015E-10  Burkholderia cepacia
  4a7p-assembly2_B-2  TM=9.187E-01  e=1.768E-08  Sphingomonas elodea
  4a7p-assembly1_A-2  TM=9.127E-01  e=2.244E-08  Sphingomonas elodea

Sequence (202 aa):
MNWMTRIYMFVMTLVSGHVMSVPDPVIKVFKGECGVLVYGLGYVGLALTAAYLRKGLRVYGVDKNSHKVNALTSRSFKFVEKNVEEAVYRGLEEGMLRVTTEGLEFSDKACVKVITVPIHLDWLTKEVDYTSLIEVGESIGKGLRENDLVILESSAPPGTTEEVLKPVLERVSGLLAGEDFYLAYSPERIYVGHSLEDIEVN